Protein AF-0000000070053212 (afdb_homodimer)

Solvent-accessible surface area (backbone atoms only — not comparable to full-atom values): 12933 Å² total; per-residue (Å²): 136,85,78,7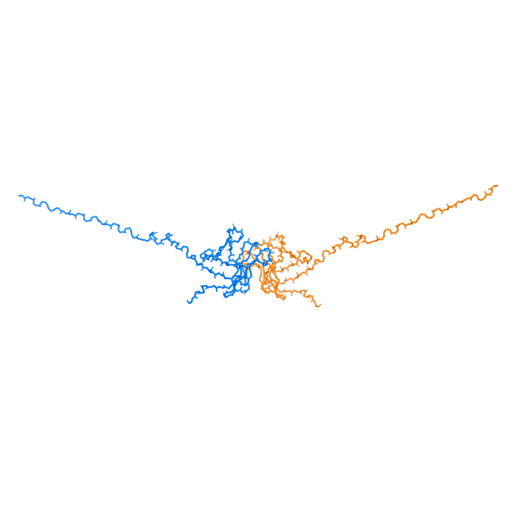7,78,80,79,78,79,80,73,81,75,76,75,77,68,67,62,68,62,59,59,68,58,58,65,73,64,54,49,76,45,43,28,46,28,77,89,51,74,46,59,36,38,30,33,63,94,73,41,30,38,32,37,70,54,96,89,36,82,42,72,20,35,63,46,80,54,94,64,63,48,27,24,33,69,70,46,43,33,45,40,34,49,90,58,34,33,38,31,28,47,77,73,33,82,75,40,47,73,20,35,55,72,66,72,87,126,136,81,87,76,70,87,76,77,78,80,73,79,77,78,74,77,69,66,63,68,62,60,60,69,58,58,66,74,64,55,49,76,45,42,26,45,30,79,87,50,71,47,60,37,37,31,32,64,94,75,41,31,39,32,35,70,55,96,89,36,82,43,72,21,37,63,47,79,54,94,64,61,48,29,23,33,69,71,46,44,34,45,40,34,50,91,60,33,33,37,31,28,48,77,75,36,83,74,41,47,74,20,35,55,71,65,72,87,126

pLDDT: mean 82.78, std 22.34, range [35.31, 98.88]

Foldseek 3Di:
DDPPPPPPPPDPPPCPDCPVVVPPCPVQPWDWWWWDFPPGIWIWTDRPVQQWIWTDDPNDIDIWHWDDDPAATWTHPPAKIWGDHVQFIFIDGNNHTDTHRIGTDDDDD/DDDDDPPPPPPP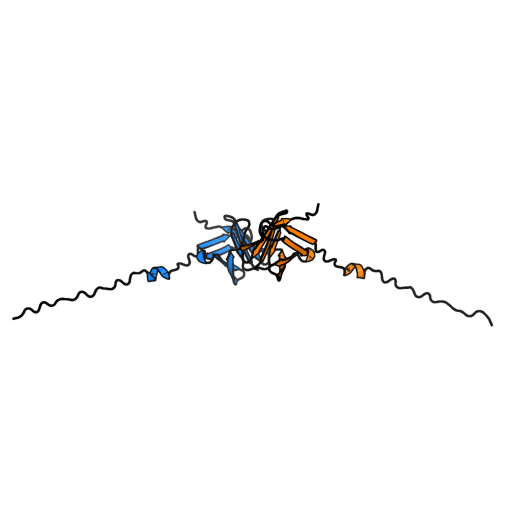PPCPDCPVVVPPCPVQPWDWWWWDFPPGIWIWTDRPVQQWIWTDDPNDIDIWHWDDDPAATWTHPPAKIWGDHVQFIFIDGNNHTDTHRIGTDDDDD

Sequence (218 aa):
MSMKKIVIMCLPALLVGCSVYHQFVERMQTDTLEYQCDEKPLTVNVNNPREEVSFVYDNKLLTLKQGISASGARYTDGIFVFWSQGESATVYKRDRIVLNNCQLQNPKRMSMKKIVIMCLPALLVGCSVYHQFVERMQTDTLEYQCDEKPLTVNVNNPREEVSFVYDNKLLTLKQGISASGARYTDGIFVFWSQGESATVYKRDRIVLNNCQLQNPKR

Radius of gyration: 33.26 Å; Cα contacts (8 Å, |Δi|>4): 387; chains: 2; bounding box: 118×88×94 Å

Secondary structure (DSSP, 8-state):
-----------------THHHHHH-----EEEEEEE-SSSEEEEEEETTTTEEEEEETTEEEEEEEE--SSSEEEESSSEEEEEETTEEEEEETTEEEEEEEEESS---/-----------------THHHHHH-----EEEEEEE-SSSEEEEEEETTTTEEEEEETTEEEEEEEE--SSSEEEESSSEEEEEETTEEEEEETTEEEEEEEEESS---

Organism: Salmonella arizonae (strain ATCC BAA-731 / CDC346-86 / RSK2980) (NCBI:txid41514)

Structure (mmCIF, N/CA/C/O backbone):
data_AF-0000000070053212-model_v1
#
loop_
_entity.id
_entity.type
_entity.pdbx_description
1 polymer 'C-type lysozyme inhibitor domain-containing protein'
#
loop_
_atom_site.group_PDB
_atom_site.id
_atom_site.type_symbol
_atom_site.label_atom_id
_atom_site.label_alt_id
_atom_site.label_comp_id
_atom_site.label_asym_id
_atom_site.label_entity_id
_atom_site.label_seq_id
_atom_site.pdbx_PDB_ins_code
_atom_site.Cartn_x
_atom_site.Cartn_y
_atom_site.Cartn_z
_atom_site.occupancy
_atom_site.B_iso_or_equiv
_atom_site.auth_seq_id
_atom_site.auth_comp_id
_atom_site.auth_asym_id
_atom_site.auth_atom_id
_atom_site.pdbx_PDB_model_num
ATOM 1 N N . MET A 1 1 ? -71.562 52.656 23.891 1 38.28 1 MET A N 1
ATOM 2 C CA . MET A 1 1 ? -70.25 52.75 23.266 1 38.28 1 MET A CA 1
ATOM 3 C C . MET A 1 1 ? -69.5 51.438 23.453 1 38.28 1 MET A C 1
ATOM 5 O O . MET A 1 1 ? -69.25 51.031 24.578 1 38.28 1 MET A O 1
ATOM 9 N N . SER A 1 2 ? -69.75 50.312 22.516 1 44.41 2 SER A N 1
ATOM 10 C CA . SER A 1 2 ? -69.375 48.906 22.422 1 44.41 2 SER A CA 1
ATOM 11 C C . SER A 1 2 ? -67.875 48.688 22.359 1 44.41 2 SER A C 1
ATOM 13 O O . SER A 1 2 ? -67.188 49.312 21.531 1 44.41 2 SER A O 1
ATOM 15 N N . MET A 1 3 ? -67.188 48.562 23.469 1 38.44 3 MET A N 1
ATOM 16 C CA . MET A 1 3 ? -65.812 48.25 23.688 1 38.44 3 MET A CA 1
ATOM 17 C C . MET A 1 3 ? -65.375 47 22.906 1 38.44 3 MET A C 1
ATOM 19 O O . MET A 1 3 ? -65.875 45.938 23.156 1 38.44 3 MET A O 1
ATOM 23 N N . LYS A 1 4 ? -65.375 47.125 21.516 1 51.16 4 LYS A N 1
ATOM 24 C CA . LYS A 1 4 ? -64.875 46.031 20.703 1 51.16 4 LYS A CA 1
ATOM 25 C C . LYS A 1 4 ? -63.531 45.531 21.203 1 51.16 4 LYS A C 1
ATOM 27 O O . LYS A 1 4 ? -62.594 46.344 21.312 1 51.16 4 LYS A O 1
ATOM 32 N N . LYS A 1 5 ? -63.469 44.375 22.031 1 50.34 5 LYS A N 1
ATOM 33 C CA . LYS A 1 5 ? -62.312 43.594 22.484 1 50.34 5 LYS A CA 1
ATOM 34 C C . LYS A 1 5 ? -61.406 43.25 21.297 1 50.34 5 LYS A C 1
ATOM 36 O O . LYS A 1 5 ? -61.875 42.656 20.328 1 50.34 5 LYS A O 1
ATOM 41 N N . ILE A 1 6 ? -60.406 44.031 21.078 1 51.72 6 ILE A N 1
ATOM 42 C CA . ILE A 1 6 ? -59.375 43.781 20.062 1 51.72 6 ILE A CA 1
ATOM 43 C C . ILE A 1 6 ? -58.594 42.531 20.438 1 51.72 6 ILE A C 1
ATOM 45 O O . ILE A 1 6 ? -57.938 42.469 21.5 1 51.72 6 ILE A O 1
ATOM 49 N N . VAL A 1 7 ? -59.094 41.25 20.125 1 49.59 7 VAL A N 1
ATOM 50 C CA . VAL A 1 7 ? -58.406 39.969 20.281 1 49.59 7 VAL A CA 1
ATOM 51 C C . VAL A 1 7 ? -57.125 39.969 19.438 1 49.59 7 VAL A C 1
ATOM 53 O O . VAL A 1 7 ? -57.188 40.094 18.219 1 49.59 7 VAL A O 1
ATOM 56 N N . ILE A 1 8 ? -56.031 40.5 19.906 1 51.28 8 ILE A N 1
ATOM 57 C CA . ILE A 1 8 ? -54.719 40.469 19.281 1 51.28 8 ILE A CA 1
ATOM 58 C C . ILE A 1 8 ? -54.312 39 19.062 1 51.28 8 ILE A C 1
ATOM 60 O O . ILE A 1 8 ? -54.25 38.219 20.016 1 51.28 8 ILE A O 1
ATOM 64 N N . MET A 1 9 ? -54.625 38.375 17.891 1 46.03 9 MET A N 1
ATOM 65 C CA . MET A 1 9 ? -54.156 37.062 17.469 1 46.03 9 MET A CA 1
ATOM 66 C C . MET A 1 9 ? -52.625 37 17.484 1 46.03 9 MET A C 1
ATOM 68 O O . MET A 1 9 ? -51.969 37.781 16.812 1 46.03 9 MET A O 1
ATOM 72 N N . CYS A 1 10 ? -52.031 36.531 18.609 1 48.56 10 CYS A N 1
ATOM 73 C CA . CYS A 1 10 ? -50.594 36.25 18.719 1 48.56 10 CYS A CA 1
ATOM 74 C C . CYS A 1 10 ? -50.156 35.25 17.625 1 48.56 10 CYS A C 1
ATOM 76 O O . CYS A 1 10 ? -50.688 34.156 17.531 1 48.56 10 CYS A O 1
ATOM 78 N N . LEU A 1 11 ? -49.75 35.688 16.422 1 50.41 11 LEU A N 1
ATOM 79 C CA . LEU A 1 11 ? -49.125 34.875 15.391 1 50.41 11 LEU A CA 1
ATOM 80 C C . LEU A 1 11 ? -47.938 34.094 15.961 1 50.41 11 LEU A C 1
ATOM 82 O O . LEU A 1 11 ? -47.062 34.656 16.609 1 50.41 11 LEU A O 1
ATOM 86 N N . PRO A 1 12 ? -48.094 32.719 16.109 1 52.09 12 PRO A N 1
ATOM 87 C CA . PRO A 1 12 ? -46.969 31.906 16.562 1 52.09 12 PRO A CA 1
ATOM 88 C C . PRO A 1 12 ? -45.719 32.125 15.719 1 52.09 12 PRO A C 1
ATOM 90 O O . PRO A 1 12 ? -45.781 32.062 14.484 1 52.09 12 PRO A O 1
ATOM 93 N N . ALA A 1 13 ? -44.719 32.969 16.219 1 50.91 13 ALA A N 1
ATOM 94 C CA . ALA A 1 13 ? -43.406 33.031 15.633 1 50.91 13 ALA A CA 1
ATOM 95 C C . ALA A 1 13 ? -42.812 31.641 15.414 1 50.91 13 ALA A C 1
ATOM 97 O O . ALA A 1 13 ? -42.719 30.844 16.359 1 50.91 13 ALA A O 1
ATOM 98 N N . LEU A 1 14 ? -43.031 31.062 14.195 1 44.41 14 LEU A N 1
ATOM 99 C CA . LEU A 1 14 ? -42.344 29.844 13.797 1 44.41 14 LEU A CA 1
ATOM 100 C C . LEU A 1 14 ? -40.844 29.953 14.094 1 44.41 14 LEU A C 1
ATOM 102 O O . LEU A 1 14 ? -40.156 30.812 13.547 1 44.41 14 LEU A O 1
ATOM 106 N N . LEU A 1 15 ? -40.469 29.656 15.344 1 44.84 15 LEU A N 1
ATOM 107 C CA . LEU A 1 15 ? -39.062 29.422 15.68 1 44.84 15 LEU A CA 1
ATOM 108 C C . LEU A 1 15 ? -38.438 28.422 14.711 1 44.84 15 LEU A C 1
ATOM 110 O O . LEU A 1 15 ? -38.75 27.234 14.742 1 44.84 15 LEU A O 1
ATOM 114 N N . VAL A 1 16 ? -38.312 28.812 13.391 1 46.91 16 VAL A N 1
ATOM 115 C CA . VAL A 1 16 ? -37.438 28.031 12.523 1 46.91 16 VAL A CA 1
ATOM 116 C C . VAL A 1 16 ? -36.125 27.719 13.242 1 46.91 16 VAL A C 1
ATOM 118 O O . VAL A 1 16 ? -35.344 28.641 13.555 1 46.91 16 VAL A O 1
ATOM 121 N N . GLY A 1 17 ? -36.062 26.75 14.211 1 43.34 17 GLY A N 1
ATOM 122 C CA . GLY A 1 17 ? -34.906 26.172 14.867 1 43.34 17 GLY A CA 1
ATOM 123 C C . GLY A 1 17 ? -33.719 26.047 13.953 1 43.34 17 GLY A C 1
ATOM 124 O O . GLY A 1 17 ? -33.844 26.016 12.727 1 43.34 17 GLY A O 1
ATOM 125 N N . CYS A 1 18 ? -32.531 26.578 14.367 1 46.03 18 CYS A N 1
ATOM 126 C CA . CYS A 1 18 ? -31.125 26.516 14.039 1 46.03 18 CYS A CA 1
ATOM 127 C C . CYS A 1 18 ? -30.703 25.109 13.617 1 46.03 18 CYS A C 1
ATOM 129 O O . CYS A 1 18 ? -29.516 24.812 13.508 1 46.03 18 CYS A O 1
ATOM 131 N N . SER A 1 19 ? -31.688 24.188 13.43 1 47.44 19 SER A N 1
ATOM 132 C CA . SER A 1 19 ? -31.109 22.875 13.125 1 47.44 19 SER A CA 1
ATOM 133 C C . SER A 1 19 ? -30.391 22.906 11.773 1 47.44 19 SER A C 1
ATOM 135 O O . SER A 1 19 ? -29.484 22.109 11.539 1 47.44 19 SER A O 1
ATOM 137 N N . VAL A 1 20 ? -30.969 23.75 10.781 1 46.44 20 VAL A N 1
ATOM 138 C CA . VAL A 1 20 ? -30.328 23.641 9.477 1 46.44 20 VAL A CA 1
ATOM 139 C C . VAL A 1 20 ? -28.891 24.156 9.555 1 46.44 20 VAL A C 1
ATOM 141 O O . VAL A 1 20 ? -28.078 23.875 8.672 1 46.44 20 VAL A O 1
ATOM 144 N N . TYR A 1 21 ? -28.688 25.172 10.469 1 46.41 21 TYR A N 1
ATOM 145 C CA . TYR A 1 21 ? -27.328 25.688 10.547 1 46.41 21 TYR A CA 1
ATOM 146 C C . TYR A 1 21 ? -26.359 24.578 10.953 1 46.41 21 TYR A C 1
ATOM 148 O O . TYR A 1 21 ? -25.156 24.656 10.648 1 46.41 21 TYR A O 1
ATOM 156 N N . HIS A 1 22 ? -26.812 23.766 11.859 1 48.34 22 HIS A N 1
ATOM 157 C CA . HIS A 1 22 ? -25.906 22.719 12.305 1 48.34 22 HIS A CA 1
ATOM 158 C C . HIS A 1 22 ? -25.469 21.844 11.133 1 48.34 22 HIS A C 1
ATOM 160 O O . HIS A 1 22 ? -24.328 21.359 11.109 1 48.34 22 HIS A O 1
ATOM 166 N N . GLN A 1 23 ? -26.375 21.641 10.242 1 41.88 23 GLN A N 1
ATOM 167 C CA . GLN A 1 23 ? -26.016 20.672 9.219 1 41.88 23 GLN A CA 1
ATOM 168 C C . GLN A 1 23 ? -24.766 21.109 8.461 1 41.88 23 GLN A C 1
ATOM 170 O O . GLN A 1 23 ? -23.891 20.297 8.156 1 41.88 23 GLN A O 1
ATOM 175 N N . PHE A 1 24 ? -24.906 22.359 7.824 1 43.97 24 PHE A N 1
ATOM 176 C CA . PHE A 1 24 ? -23.922 22.531 6.762 1 43.97 24 PHE A CA 1
ATOM 177 C C . PHE A 1 24 ? -22.531 22.766 7.344 1 43.97 24 PHE A C 1
ATOM 179 O O . PHE A 1 24 ? -21.531 22.781 6.609 1 43.97 24 PHE A O 1
ATOM 186 N N . VAL A 1 25 ? -22.438 23.391 8.469 1 42.66 25 VAL A N 1
ATOM 187 C CA . VAL A 1 25 ? -21.047 23.5 8.906 1 42.66 25 VAL A CA 1
ATOM 188 C C . VAL A 1 25 ? -20.438 22.109 9.039 1 42.66 25 VAL A C 1
ATOM 190 O O . VAL A 1 25 ? -20.625 21.438 10.055 1 42.66 25 VAL A O 1
ATOM 193 N N . GLU A 1 26 ? -20.75 21.219 8.281 1 43.97 26 GLU A N 1
ATOM 194 C CA . GLU A 1 26 ? -19.719 20.188 8.266 1 43.97 26 GLU A CA 1
ATOM 195 C C . GLU A 1 26 ? -18.344 20.781 8.562 1 43.97 26 GLU A C 1
ATOM 197 O O . GLU A 1 26 ? -17.766 21.469 7.727 1 43.97 26 GLU A O 1
ATOM 202 N N . ARG A 1 27 ? -18.219 21.547 9.625 1 47.12 27 ARG A N 1
ATOM 203 C CA . ARG A 1 27 ? -16.844 21.766 10.047 1 47.12 27 ARG A CA 1
ATOM 204 C C . ARG A 1 27 ? -15.914 20.688 9.484 1 47.12 27 ARG A C 1
ATOM 206 O O . ARG A 1 27 ? -16.078 19.5 9.789 1 47.12 27 ARG A O 1
ATOM 213 N N . MET A 1 28 ? -15.594 20.734 8.203 1 52.28 28 MET A N 1
ATOM 214 C CA . MET A 1 28 ? -14.5 19.922 7.672 1 52.28 28 MET A CA 1
ATOM 215 C C . MET A 1 28 ? -13.484 19.594 8.758 1 52.28 28 MET A C 1
ATOM 217 O O . MET A 1 28 ? -12.766 20.484 9.227 1 52.28 28 MET A O 1
ATOM 221 N N . GLN A 1 29 ? -13.898 19.047 9.867 1 61.62 29 GLN A N 1
ATOM 222 C CA . GLN A 1 29 ? -12.953 18.562 10.867 1 61.62 29 GLN A CA 1
ATOM 223 C C . GLN A 1 29 ? -11.617 18.188 10.227 1 61.62 29 GLN A C 1
ATOM 225 O O . GLN A 1 29 ? -11.375 17.016 9.914 1 61.62 29 GLN A O 1
ATOM 230 N N . THR A 1 30 ? -11.094 19.062 9.445 1 77 30 THR A N 1
ATOM 231 C CA . THR A 1 30 ? -9.727 18.891 8.969 1 77 30 THR A CA 1
ATOM 232 C C . THR A 1 30 ? -8.727 19.25 10.062 1 77 30 THR A C 1
ATOM 234 O O . THR A 1 30 ? -8.812 20.312 10.672 1 77 30 THR A O 1
ATOM 237 N N . ASP A 1 31 ? -8.062 18.219 10.617 1 91.88 31 ASP A N 1
ATOM 238 C CA . ASP A 1 31 ? -6.902 18.438 11.484 1 91.88 31 ASP A CA 1
ATOM 239 C C . ASP A 1 31 ? -5.641 18.688 10.656 1 91.88 31 ASP A C 1
ATOM 241 O O . ASP A 1 31 ? -5.5 18.141 9.562 1 91.88 31 ASP A O 1
ATOM 245 N N . THR A 1 32 ? -4.883 19.641 11.102 1 96.88 32 THR A N 1
ATOM 246 C CA . THR A 1 32 ? -3.611 19.922 10.438 1 96.88 32 THR A CA 1
ATOM 247 C C . THR A 1 32 ? -2.449 19.344 11.242 1 96.88 32 THR A C 1
ATOM 249 O O . THR A 1 32 ? -2.348 19.578 12.453 1 96.88 32 THR A O 1
ATOM 252 N N . LEU A 1 33 ? -1.626 18.609 10.586 1 98.12 33 LEU A N 1
ATOM 253 C CA . LEU A 1 33 ? -0.403 18.062 11.156 1 98.12 33 LEU A CA 1
ATOM 254 C C . LEU A 1 33 ? 0.829 18.719 10.555 1 98.12 33 LEU A C 1
ATOM 256 O O . LEU A 1 33 ? 0.935 18.859 9.336 1 98.12 33 LEU A O 1
ATOM 260 N N . GLU A 1 34 ? 1.683 19.141 11.43 1 98.62 34 GLU A N 1
ATOM 261 C CA . GLU A 1 34 ? 2.938 19.75 11 1 98.62 34 GLU A CA 1
ATOM 262 C C . GLU A 1 34 ? 4.121 18.828 11.281 1 98.62 34 GLU A C 1
ATOM 264 O O . GLU A 1 34 ? 4.316 18.391 12.414 1 98.62 34 GLU A O 1
ATOM 269 N N . TYR A 1 35 ? 4.852 18.641 10.188 1 98.81 35 TYR A N 1
ATOM 270 C CA . TYR A 1 35 ? 6.051 17.828 10.32 1 98.81 35 TYR A CA 1
ATOM 271 C C . TYR A 1 35 ? 7.297 18.625 9.961 1 98.81 35 TYR A C 1
ATOM 273 O O . TYR A 1 35 ? 7.238 19.547 9.141 1 98.81 35 TYR A O 1
ATOM 281 N N . GLN A 1 36 ? 8.445 18.234 10.688 1 98.88 36 GLN A N 1
ATOM 282 C CA . GLN A 1 36 ? 9.781 18.578 10.195 1 98.88 36 GLN A CA 1
ATOM 283 C C . GLN A 1 36 ? 10.477 17.359 9.617 1 98.88 36 GLN A C 1
ATOM 285 O O . GLN A 1 36 ? 10.633 16.344 10.297 1 98.88 36 GLN A O 1
ATOM 290 N N . CYS A 1 37 ? 10.852 17.531 8.273 1 98.81 37 CYS A N 1
ATOM 291 C CA . CYS A 1 37 ? 11.555 16.453 7.59 1 98.81 37 CYS A CA 1
ATOM 292 C C . CYS A 1 37 ? 13.023 16.812 7.375 1 98.81 37 CYS A C 1
ATOM 294 O O . CYS A 1 37 ? 13.453 17.922 7.715 1 98.81 37 CYS A O 1
ATOM 296 N N . ASP A 1 38 ? 13.773 15.875 6.879 1 98.62 38 ASP A N 1
ATOM 297 C CA . ASP A 1 38 ? 15.203 16.094 6.664 1 98.62 38 ASP A CA 1
ATOM 298 C C . ASP A 1 38 ? 15.438 17.344 5.809 1 98.62 38 ASP A C 1
ATOM 300 O O . ASP A 1 38 ? 16.281 18.172 6.137 1 98.62 38 ASP A O 1
ATOM 304 N N . GLU A 1 39 ? 14.664 17.406 4.719 1 95.5 39 GLU A N 1
ATOM 305 C CA . GLU A 1 39 ? 14.969 18.422 3.717 1 95.5 39 GLU A CA 1
ATOM 306 C C . GLU A 1 39 ? 14.109 19.656 3.914 1 95.5 39 GLU A C 1
ATOM 308 O O . GLU A 1 39 ? 14.578 20.781 3.725 1 95.5 39 GLU A O 1
ATOM 313 N N . LYS A 1 40 ? 12.891 19.531 4.246 1 98.06 40 LYS A N 1
ATOM 314 C CA . LYS A 1 40 ? 11.93 20.625 4.32 1 98.06 40 LYS A CA 1
ATOM 315 C C . LYS A 1 40 ? 10.758 20.266 5.23 1 98.06 40 LYS A C 1
ATOM 317 O O . LYS A 1 40 ? 10.539 19.094 5.543 1 98.06 40 LYS A O 1
ATOM 322 N N . PRO A 1 41 ? 10 21.219 5.727 1 98.56 41 PRO A N 1
ATOM 323 C CA . PRO A 1 41 ? 8.773 20.938 6.477 1 98.56 41 PRO A CA 1
ATOM 324 C C . PRO A 1 41 ? 7.672 20.344 5.602 1 98.56 41 PRO A C 1
ATOM 326 O O . PRO A 1 41 ? 7.73 20.453 4.375 1 98.56 41 PRO A O 1
ATOM 329 N N . LEU A 1 42 ? 6.711 19.625 6.234 1 98.81 42 LEU A N 1
ATOM 330 C CA . LEU A 1 42 ? 5.527 19.062 5.594 1 98.81 42 LEU A CA 1
ATOM 331 C C . LEU A 1 42 ? 4.273 19.359 6.418 1 98.81 42 LEU A C 1
ATOM 333 O O . LEU A 1 42 ? 4.223 19.031 7.609 1 98.81 42 LEU A O 1
ATOM 337 N N . THR A 1 43 ? 3.301 20.016 5.773 1 98.69 43 THR A N 1
ATOM 338 C CA . THR A 1 43 ? 1.993 20.234 6.375 1 98.69 43 THR A CA 1
ATOM 339 C C . THR A 1 43 ? 0.95 19.297 5.777 1 98.69 43 THR A C 1
ATOM 341 O O . THR A 1 43 ? 0.738 19.297 4.562 1 98.69 43 THR A O 1
ATOM 344 N N . VAL A 1 44 ? 0.34 18.547 6.668 1 98.69 44 VAL A N 1
ATOM 345 C CA . VAL A 1 44 ? -0.648 17.562 6.227 1 98.69 44 VAL A CA 1
ATOM 346 C C . VAL A 1 44 ? -2.018 17.922 6.801 1 98.69 44 VAL A C 1
ATOM 348 O O . VAL A 1 44 ? -2.162 18.094 8.016 1 98.69 44 VAL A O 1
ATOM 351 N N . ASN A 1 45 ? -2.98 18 5.883 1 98.38 45 ASN A N 1
ATOM 352 C CA . ASN A 1 45 ? -4.367 18.188 6.301 1 98.38 45 ASN A CA 1
ATOM 353 C C . ASN A 1 45 ? -5.121 16.859 6.316 1 98.38 45 ASN A C 1
ATOM 355 O O . ASN A 1 45 ? -5.094 16.109 5.336 1 98.38 45 ASN A O 1
ATOM 359 N N . VAL A 1 46 ? -5.754 16.625 7.418 1 97.88 46 VAL A N 1
ATOM 360 C CA . VAL A 1 46 ? -6.48 15.375 7.594 1 97.88 46 VAL A CA 1
ATOM 361 C C . VAL A 1 46 ? -7.98 15.625 7.465 1 97.88 46 VAL A C 1
ATOM 363 O O . VAL A 1 46 ? -8.531 16.5 8.133 1 97.88 46 VAL A O 1
ATOM 366 N N . ASN A 1 47 ? -8.562 14.875 6.531 1 97.12 47 ASN A N 1
ATOM 367 C CA . ASN A 1 47 ? -10.016 14.844 6.387 1 97.12 47 ASN A CA 1
ATOM 368 C C . ASN A 1 47 ? -10.594 13.516 6.875 1 97.12 47 ASN A C 1
ATOM 370 O O . ASN A 1 47 ? -10.742 12.57 6.098 1 97.12 47 ASN A O 1
ATOM 374 N N . ASN A 1 48 ? -10.906 13.469 8.102 1 95.5 48 ASN A N 1
ATOM 375 C CA . ASN A 1 48 ? -11.32 12.227 8.734 1 95.5 48 ASN A CA 1
ATOM 376 C C . ASN A 1 48 ? -12.594 11.672 8.109 1 95.5 48 ASN A C 1
ATOM 378 O O . ASN A 1 48 ? -12.664 10.484 7.777 1 95.5 48 ASN A O 1
ATOM 382 N N . PRO A 1 49 ? -13.586 12.5 7.879 1 94.81 49 PRO A N 1
ATOM 383 C CA . PRO A 1 49 ? -14.812 11.953 7.281 1 94.81 49 PRO A CA 1
ATOM 384 C C . PRO A 1 49 ? -14.57 11.312 5.922 1 94.81 49 PRO A C 1
ATOM 386 O O . PRO A 1 49 ? -15.25 10.344 5.562 1 94.81 49 PRO A O 1
ATOM 389 N N . ARG A 1 50 ? -13.672 11.773 5.207 1 95.94 50 ARG A N 1
ATOM 390 C CA . ARG A 1 50 ? -13.398 11.258 3.869 1 95.94 50 ARG A CA 1
ATOM 391 C C . ARG A 1 50 ? -12.25 10.25 3.891 1 95.94 50 ARG A C 1
ATOM 393 O O . ARG A 1 50 ? -11.898 9.688 2.854 1 95.94 50 ARG A O 1
ATOM 400 N N . GLU A 1 51 ? -11.664 10.039 5.055 1 96 51 GLU A N 1
ATOM 401 C CA . GLU A 1 51 ? -10.516 9.156 5.191 1 96 51 GLU A CA 1
ATOM 402 C C . GLU A 1 51 ? -9.414 9.531 4.203 1 96 51 GLU A C 1
ATOM 404 O O . GLU A 1 51 ? -8.898 8.672 3.484 1 96 51 GLU A O 1
ATOM 409 N N . GLU A 1 52 ? -9.102 10.781 4.215 1 98 52 GLU A N 1
ATOM 410 C CA . GLU A 1 52 ? -8.109 11.336 3.297 1 98 52 GLU A CA 1
ATOM 411 C C . GLU A 1 52 ? -7.109 12.227 4.031 1 98 52 GLU A C 1
ATOM 413 O O . GLU A 1 52 ? -7.418 12.766 5.098 1 98 52 GLU A O 1
ATOM 418 N N . VAL A 1 53 ? -5.93 12.367 3.383 1 98.69 53 VAL A N 1
ATOM 419 C CA . VAL A 1 53 ? -5.016 13.453 3.734 1 98.69 53 VAL A CA 1
ATOM 420 C C . VAL A 1 53 ? -4.648 14.242 2.482 1 98.69 53 VAL A C 1
ATOM 422 O O . VAL A 1 53 ? -4.688 13.711 1.369 1 98.69 53 VAL A O 1
ATOM 425 N N . SER A 1 54 ? -4.312 15.469 2.686 1 98.75 54 SER A N 1
ATOM 426 C CA . SER A 1 54 ? -3.816 16.297 1.593 1 98.75 54 SER A CA 1
ATOM 427 C C . SER A 1 54 ? -2.572 17.078 2.012 1 98.75 54 SER A C 1
ATOM 429 O O . SER A 1 54 ? -2.453 17.484 3.166 1 98.75 54 SER A O 1
ATOM 431 N N . PHE A 1 55 ? -1.704 17.25 1.042 1 98.88 55 PHE A N 1
ATOM 432 C CA . PHE A 1 55 ? -0.512 18.062 1.238 1 98.88 55 PHE A CA 1
ATOM 433 C C . PHE A 1 55 ? 0.082 18.484 -0.1 1 98.88 55 PHE A C 1
ATOM 435 O O . PHE A 1 55 ? -0.26 17.922 -1.143 1 98.88 55 PHE A O 1
ATOM 442 N N . VAL A 1 56 ? 0.87 19.531 -0.064 1 98.44 56 VAL A N 1
ATOM 443 C CA . VAL A 1 56 ? 1.536 20.016 -1.266 1 98.44 56 VAL A CA 1
ATOM 444 C C . VAL A 1 56 ? 2.936 19.422 -1.363 1 98.44 56 VAL A C 1
ATOM 446 O O . VAL A 1 56 ? 3.691 19.422 -0.389 1 98.44 56 VAL A O 1
ATOM 449 N N . TYR A 1 57 ? 3.178 18.859 -2.424 1 98.06 57 TYR A N 1
ATOM 450 C CA . TYR A 1 57 ? 4.52 18.391 -2.777 1 98.06 57 TYR A CA 1
ATOM 451 C C . TYR A 1 57 ? 4.898 18.859 -4.18 1 98.06 57 TYR A C 1
ATOM 453 O O . TYR A 1 57 ? 4.141 18.656 -5.133 1 98.06 57 TYR A O 1
ATOM 461 N N . ASP A 1 58 ? 6.066 19.516 -4.238 1 96.19 58 ASP A N 1
ATOM 462 C CA . ASP A 1 58 ? 6.559 20.031 -5.512 1 96.19 58 ASP A CA 1
ATOM 463 C C . ASP A 1 58 ? 5.492 20.859 -6.219 1 96.19 58 ASP A C 1
ATOM 465 O O . ASP A 1 58 ? 5.188 20.625 -7.391 1 96.19 58 ASP A O 1
ATOM 469 N N . ASN A 1 59 ? 4.844 21.625 -5.441 1 96.56 59 ASN A N 1
ATOM 470 C CA . ASN A 1 59 ? 3.893 22.641 -5.895 1 96.56 59 ASN A CA 1
ATOM 471 C C . ASN A 1 59 ? 2.598 22 -6.395 1 96.56 59 ASN A C 1
ATOM 473 O O . ASN A 1 59 ? 1.826 22.641 -7.113 1 96.56 59 ASN A O 1
ATOM 477 N N . LYS A 1 60 ? 2.402 20.781 -6.133 1 97.69 60 LYS A N 1
ATOM 478 C CA . LYS A 1 60 ? 1.162 20.094 -6.469 1 97.69 60 LYS A CA 1
ATOM 479 C C . LYS A 1 60 ? 0.4 19.688 -5.211 1 97.69 60 LYS A C 1
ATOM 481 O O . LYS A 1 60 ? 0.981 19.109 -4.285 1 97.69 60 LYS A O 1
ATOM 486 N N . LEU A 1 61 ? -0.859 20.047 -5.246 1 98.5 61 LEU A N 1
ATOM 487 C CA . LEU A 1 61 ? -1.712 19.578 -4.16 1 98.5 61 LEU A CA 1
ATOM 488 C C . LEU A 1 61 ? -2.096 18.125 -4.363 1 98.5 61 LEU A C 1
ATOM 490 O O . LEU A 1 61 ? -2.697 17.766 -5.383 1 98.5 61 LEU A O 1
ATOM 494 N N . LEU A 1 62 ? -1.739 17.297 -3.365 1 98.75 62 LEU A N 1
ATOM 495 C CA . LEU A 1 62 ? -2.059 15.867 -3.414 1 98.75 62 LEU A CA 1
ATOM 496 C C . LEU A 1 62 ? -3.164 15.523 -2.422 1 98.75 62 LEU A C 1
ATOM 498 O O . LEU A 1 62 ? -3.189 16.047 -1.307 1 98.75 62 LEU A O 1
ATOM 502 N N . THR A 1 63 ? -4.078 14.719 -2.875 1 98.69 63 THR A N 1
ATOM 503 C CA . THR A 1 63 ? -5.078 14.109 -2.006 1 98.69 63 THR A CA 1
ATOM 504 C C . THR A 1 63 ? -4.984 12.586 -2.059 1 98.69 63 THR A C 1
ATOM 506 O O . THR A 1 63 ? -5.098 11.992 -3.131 1 98.69 63 THR A O 1
ATOM 509 N N . LEU A 1 64 ? -4.711 12.039 -0.93 1 98.19 64 LEU A N 1
ATOM 510 C CA . LEU A 1 64 ? -4.5 10.602 -0.82 1 98.19 64 LEU A CA 1
ATOM 511 C C . LEU A 1 64 ? -5.574 9.961 0.051 1 98.19 64 LEU A C 1
ATOM 513 O O . LEU A 1 64 ? -5.977 10.531 1.066 1 98.19 64 LEU A O 1
ATOM 517 N N . LYS A 1 65 ? -5.957 8.773 -0.341 1 97.12 65 LYS A N 1
ATOM 518 C CA . LYS A 1 65 ? -6.98 8.039 0.395 1 97.12 65 LYS A CA 1
ATOM 519 C C . LYS A 1 65 ? -6.352 7 1.319 1 97.12 65 LYS A C 1
ATOM 521 O O . LYS A 1 65 ? -5.316 6.418 0.994 1 97.12 65 LYS A O 1
ATOM 526 N N . GLN A 1 66 ? -7.066 6.797 2.422 1 96.44 66 GLN A N 1
ATOM 527 C CA . GLN A 1 66 ? -6.578 5.789 3.359 1 96.44 66 GLN A CA 1
ATOM 528 C C . GLN A 1 66 ? -6.586 4.398 2.732 1 96.44 66 GLN A C 1
ATOM 530 O O . GLN A 1 66 ? -7.574 3.998 2.115 1 96.44 66 GLN A O 1
ATOM 535 N N . GLY A 1 67 ? -5.402 3.754 2.799 1 93.19 67 GLY A N 1
ATOM 536 C CA . GLY A 1 67 ? -5.273 2.387 2.324 1 93.19 67 GLY A CA 1
ATOM 537 C C . GLY A 1 67 ? -4.848 1.416 3.412 1 93.19 67 GLY A C 1
ATOM 538 O O . GLY A 1 67 ? -4.609 1.819 4.551 1 93.19 67 GLY A O 1
ATOM 539 N N . ILE A 1 68 ? -4.785 0.11 3.039 1 90.94 68 ILE A N 1
ATOM 540 C CA . ILE A 1 68 ? -4.414 -0.954 3.965 1 90.94 68 ILE A CA 1
ATOM 541 C C . ILE A 1 68 ? -2.959 -0.775 4.398 1 90.94 68 ILE A C 1
ATOM 543 O O . ILE A 1 68 ? -2.102 -0.422 3.584 1 90.94 68 ILE A O 1
ATOM 547 N N . SER A 1 69 ? -2.795 -0.982 5.711 1 92.25 69 SER A N 1
ATOM 548 C CA . SER A 1 69 ? -1.441 -0.9 6.25 1 92.25 69 SER A CA 1
ATOM 549 C C . SER A 1 69 ? -1.21 -1.955 7.328 1 92.25 69 SER A C 1
ATOM 551 O O . SER A 1 69 ? -2.125 -2.295 8.078 1 92.25 69 SER A O 1
ATOM 553 N N . ALA A 1 70 ? 0.09 -2.48 7.277 1 87.44 70 ALA A N 1
ATOM 554 C CA . ALA A 1 70 ? 0.43 -3.424 8.336 1 87.44 70 ALA A CA 1
ATOM 555 C C . ALA A 1 70 ? 0.452 -2.732 9.703 1 87.44 70 ALA A C 1
ATOM 557 O O . ALA A 1 70 ? 0.038 -3.314 10.703 1 87.44 70 ALA A O 1
ATOM 558 N N . SER A 1 71 ? 0.979 -1.552 9.734 1 93.56 71 SER A N 1
ATOM 559 C CA . SER A 1 71 ? 1.082 -0.714 10.922 1 93.56 71 SER A CA 1
ATOM 560 C C . SER A 1 71 ? 0.953 0.765 10.57 1 93.56 71 SER A C 1
ATOM 562 O O . SER A 1 71 ? 1.136 1.151 9.414 1 93.56 71 SER A O 1
ATOM 564 N N . GLY A 1 72 ? 0.508 1.494 11.578 1 95.75 72 GLY A N 1
ATOM 565 C CA . GLY A 1 72 ? 0.397 2.92 11.32 1 95.75 72 GLY A CA 1
ATOM 566 C C . GLY A 1 72 ? -0.758 3.271 10.398 1 95.75 72 GLY A C 1
ATOM 567 O O . GLY A 1 72 ? -1.726 2.516 10.297 1 95.75 72 GLY A O 1
ATOM 568 N N . ALA A 1 73 ? -0.689 4.453 9.828 1 97.38 73 ALA A N 1
ATOM 569 C CA . ALA A 1 73 ? -1.676 4.949 8.875 1 97.38 73 ALA A CA 1
ATOM 570 C C . ALA A 1 73 ? -1.034 5.23 7.52 1 97.38 73 ALA A C 1
ATOM 572 O O . ALA A 1 73 ? 0.013 5.875 7.441 1 97.38 73 ALA A O 1
ATOM 573 N N . ARG A 1 74 ? -1.682 4.598 6.516 1 96.94 74 ARG A N 1
ATOM 574 C CA . ARG A 1 74 ? -1.177 4.727 5.152 1 96.94 74 ARG A CA 1
ATOM 575 C C . ARG A 1 74 ? -2.219 5.367 4.238 1 96.94 74 ARG A C 1
ATOM 577 O O . ARG A 1 74 ? -3.393 4.996 4.273 1 96.94 74 ARG A O 1
ATOM 584 N N . TYR A 1 75 ? -1.773 6.375 3.477 1 97.62 75 TYR A N 1
ATOM 585 C CA . TYR A 1 75 ? -2.609 7.035 2.48 1 97.62 75 TYR A CA 1
ATOM 586 C C . TYR A 1 75 ? -1.931 7.043 1.117 1 97.62 75 TYR A C 1
ATOM 588 O O . TYR A 1 75 ? -0.72 7.258 1.021 1 97.62 75 TYR A O 1
ATOM 596 N N . THR A 1 76 ? -2.77 6.809 0.086 1 96.31 76 THR A N 1
ATOM 597 C CA . THR A 1 76 ? -2.123 6.691 -1.216 1 96.31 76 THR A CA 1
ATOM 598 C C . THR A 1 76 ? -3.1 7.027 -2.338 1 96.31 76 THR A C 1
ATOM 600 O O . THR A 1 76 ? -4.312 6.879 -2.176 1 96.31 76 THR A O 1
ATOM 603 N N . ASP A 1 77 ? -2.613 7.531 -3.455 1 94 77 ASP A N 1
ATOM 604 C CA . ASP A 1 77 ? -3.371 7.672 -4.695 1 94 77 ASP A CA 1
ATOM 605 C C . ASP A 1 77 ? -2.838 6.734 -5.773 1 94 77 ASP A C 1
ATOM 607 O O . ASP A 1 77 ? -3.158 6.895 -6.953 1 94 77 ASP A O 1
ATOM 611 N N . GLY A 1 78 ? -2.004 5.785 -5.434 1 90.44 78 GLY A N 1
ATOM 612 C CA . GLY A 1 78 ? -1.401 4.875 -6.395 1 90.44 78 GLY A CA 1
ATOM 613 C C . GLY A 1 78 ? -0.004 5.293 -6.816 1 90.44 78 GLY A C 1
ATOM 614 O O . GLY A 1 78 ? 0.783 4.465 -7.281 1 90.44 78 GLY A O 1
ATOM 615 N N . ILE A 1 79 ? 0.341 6.555 -6.645 1 92.94 79 ILE A N 1
ATOM 616 C CA . ILE A 1 79 ? 1.643 7.094 -7.023 1 92.94 79 ILE A CA 1
ATOM 617 C C . ILE A 1 79 ? 2.398 7.543 -5.777 1 92.94 79 ILE A C 1
ATOM 619 O O . ILE A 1 79 ? 3.549 7.156 -5.562 1 92.94 79 ILE A O 1
ATOM 623 N N . PHE A 1 80 ? 1.687 8.273 -4.945 1 97.12 80 PHE A N 1
ATOM 624 C CA . PHE A 1 80 ? 2.266 8.742 -3.691 1 97.12 80 PHE A CA 1
ATOM 625 C C . PHE A 1 80 ? 1.767 7.91 -2.518 1 97.12 80 PHE A C 1
ATOM 627 O O . PHE A 1 80 ? 0.661 7.367 -2.562 1 97.12 80 PHE A O 1
ATOM 634 N N . VAL A 1 81 ? 2.568 7.836 -1.521 1 97.25 81 VAL A N 1
ATOM 635 C CA . VAL A 1 81 ? 2.193 7.258 -0.234 1 97.25 81 VAL A CA 1
ATOM 636 C C . VAL A 1 81 ? 2.613 8.203 0.895 1 97.25 81 VAL A C 1
ATOM 638 O O . VAL A 1 81 ? 3.742 8.695 0.91 1 97.25 81 VAL A O 1
ATOM 641 N N . PHE A 1 82 ? 1.75 8.586 1.686 1 98.62 82 PHE A N 1
ATOM 642 C CA . PHE A 1 82 ? 2.021 9.125 3.012 1 98.62 82 PHE A CA 1
ATOM 643 C C . PHE A 1 82 ? 1.821 8.062 4.082 1 98.62 82 PHE A C 1
ATOM 645 O O . PHE A 1 82 ? 0.72 7.531 4.238 1 98.62 82 PHE A O 1
ATOM 652 N N . TRP A 1 83 ? 2.85 7.695 4.742 1 98.56 83 TRP A N 1
ATOM 653 C CA . TRP A 1 83 ? 2.781 6.645 5.75 1 98.56 83 TRP A CA 1
ATOM 654 C C . TRP A 1 83 ? 3.23 7.168 7.113 1 98.56 83 TRP A C 1
ATOM 656 O O . TRP A 1 83 ? 4.387 7.559 7.281 1 98.56 83 TRP A O 1
ATOM 666 N N . SER A 1 84 ? 2.328 7.16 8.062 1 98.12 84 SER A N 1
ATOM 667 C CA . SER A 1 84 ? 2.643 7.648 9.398 1 98.12 84 SER A CA 1
ATOM 668 C C . SER A 1 84 ? 2.592 6.523 10.422 1 98.12 84 SER A C 1
ATOM 670 O O . SER A 1 84 ? 1.737 5.641 10.344 1 98.12 84 SER A O 1
ATOM 672 N N . GLN A 1 85 ? 3.604 6.539 11.312 1 96.81 85 GLN A N 1
ATOM 673 C CA . GLN A 1 85 ? 3.711 5.637 12.461 1 96.81 85 GLN A CA 1
ATOM 674 C C . GLN A 1 85 ? 4.062 6.402 13.734 1 96.81 85 GLN A C 1
ATOM 676 O O . GLN A 1 85 ? 5.195 6.859 13.898 1 96.81 85 GLN A O 1
ATOM 681 N N . GLY A 1 86 ? 3.086 6.508 14.617 1 96.31 86 GLY A N 1
ATOM 682 C CA . GLY A 1 86 ? 3.297 7.395 15.75 1 96.31 86 GLY A CA 1
ATOM 683 C C . GLY A 1 86 ? 3.504 8.844 15.344 1 96.31 86 GLY A C 1
ATOM 684 O O . GLY A 1 86 ? 2.672 9.422 14.641 1 96.31 86 GLY A O 1
ATOM 685 N N . GLU A 1 87 ? 4.656 9.406 15.805 1 97.94 87 GLU A N 1
ATOM 686 C CA . GLU A 1 87 ? 4.938 10.805 15.508 1 97.94 87 GLU A CA 1
ATOM 687 C C . GLU A 1 87 ? 5.824 10.938 14.273 1 97.94 87 GLU A C 1
ATOM 689 O O . GLU A 1 87 ? 6.188 12.047 13.883 1 97.94 87 GLU A O 1
ATOM 694 N N . SER A 1 88 ? 6.078 9.836 13.633 1 98.38 88 SER A N 1
ATOM 695 C CA . SER A 1 88 ? 6.93 9.859 12.453 1 98.38 88 SER A CA 1
ATOM 696 C C . SER A 1 88 ? 6.121 9.602 11.18 1 98.38 88 SER A C 1
ATOM 698 O O . SER A 1 88 ? 5.062 8.969 11.234 1 98.38 88 SER A O 1
ATOM 700 N N . ALA A 1 89 ? 6.699 10.141 10.047 1 98.75 89 ALA A N 1
ATOM 701 C CA . ALA A 1 89 ? 6.066 9.867 8.758 1 98.75 89 ALA A CA 1
ATOM 702 C C . ALA A 1 89 ? 7.094 9.875 7.633 1 98.75 89 ALA A C 1
ATOM 704 O O . ALA A 1 89 ? 8.195 10.414 7.793 1 98.75 89 ALA A O 1
ATOM 705 N N . THR A 1 90 ? 6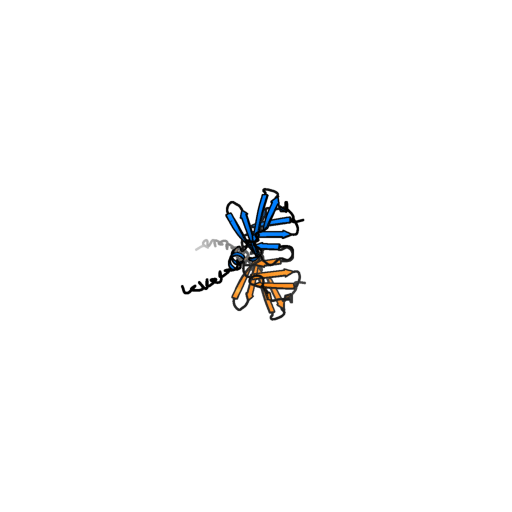.734 9.266 6.609 1 98.56 90 THR A N 1
ATOM 706 C CA . THR A 1 90 ? 7.516 9.219 5.379 1 98.56 90 THR A CA 1
ATOM 707 C C . THR A 1 90 ? 6.613 9.383 4.156 1 98.56 90 THR A C 1
ATOM 709 O O . THR A 1 90 ? 5.496 8.859 4.133 1 98.56 90 THR A O 1
ATOM 712 N N . VAL A 1 91 ? 7.09 10.062 3.145 1 98.75 91 VAL A N 1
ATOM 713 C CA . VAL A 1 91 ? 6.379 10.188 1.878 1 98.75 91 VAL A CA 1
ATOM 714 C C . VAL A 1 91 ? 7.156 9.477 0.774 1 98.75 91 VAL A C 1
ATOM 716 O O . VAL A 1 91 ? 8.375 9.641 0.658 1 98.75 91 VAL A O 1
ATOM 719 N N . TYR A 1 92 ? 6.441 8.695 0.085 1 97.88 92 TYR A N 1
ATOM 720 C CA . TYR A 1 92 ? 6.988 7.988 -1.068 1 97.88 92 TYR A CA 1
ATOM 721 C C . TYR A 1 92 ? 6.34 8.469 -2.361 1 97.88 92 TYR A C 1
ATOM 723 O O . TYR A 1 92 ? 5.164 8.836 -2.375 1 97.88 92 TYR A O 1
ATOM 731 N N . LYS A 1 93 ? 7.129 8.43 -3.434 1 97 93 LYS A N 1
ATOM 732 C CA . LYS A 1 93 ? 6.656 8.562 -4.809 1 97 93 LYS A CA 1
ATOM 733 C C . LYS A 1 93 ? 7.121 7.391 -5.664 1 97 93 LYS A C 1
ATOM 735 O O . LYS A 1 93 ? 8.328 7.164 -5.82 1 97 93 LYS A O 1
ATOM 740 N N . ARG A 1 94 ? 6.148 6.672 -6.234 1 91.94 94 ARG A N 1
ATOM 741 C CA . ARG A 1 94 ? 6.473 5.488 -7.023 1 91.94 94 ARG A CA 1
ATOM 742 C C . ARG A 1 94 ? 7.496 4.613 -6.309 1 91.94 94 ARG A C 1
ATOM 744 O O . ARG A 1 94 ? 8.508 4.23 -6.895 1 91.94 94 ARG A O 1
ATOM 751 N N . ASP A 1 95 ? 7.266 4.465 -4.906 1 91.44 95 ASP A N 1
ATOM 752 C CA . ASP A 1 95 ? 7.973 3.533 -4.035 1 91.44 95 ASP A CA 1
ATOM 753 C C . ASP A 1 95 ? 9.383 4.039 -3.719 1 91.44 95 ASP A C 1
ATOM 755 O O . ASP A 1 95 ? 10.234 3.27 -3.27 1 91.44 95 ASP A O 1
ATOM 759 N N . ARG A 1 96 ? 9.594 5.293 -4.078 1 95.31 96 ARG A N 1
ATOM 760 C CA . ARG A 1 96 ? 10.836 5.945 -3.668 1 95.31 96 ARG A CA 1
ATOM 761 C C . ARG A 1 96 ? 10.57 6.984 -2.582 1 95.31 96 ARG A C 1
ATOM 763 O O . ARG A 1 96 ? 9.602 7.734 -2.656 1 95.31 96 ARG A O 1
ATOM 770 N N . ILE A 1 97 ? 11.484 7.023 -1.664 1 97.62 97 ILE A N 1
ATOM 771 C CA . ILE A 1 97 ? 11.328 7.992 -0.584 1 97.62 97 ILE A CA 1
ATOM 772 C C . ILE A 1 97 ? 11.602 9.398 -1.11 1 97.62 97 ILE A C 1
ATOM 774 O O . ILE A 1 97 ? 12.656 9.656 -1.691 1 97.62 97 ILE A O 1
ATOM 778 N N . VAL A 1 98 ? 10.594 10.312 -0.824 1 98.5 98 VAL A N 1
ATOM 779 C CA . VAL A 1 98 ? 10.812 11.672 -1.293 1 98.5 98 VAL A CA 1
ATOM 780 C C . VAL A 1 98 ? 10.82 12.633 -0.105 1 98.5 98 VAL A C 1
ATOM 782 O O . VAL A 1 98 ? 11.375 13.734 -0.191 1 98.5 98 VAL A O 1
ATOM 785 N N . LEU A 1 99 ? 10.188 12.344 1.008 1 98.69 99 LEU A N 1
ATOM 786 C CA . LEU A 1 99 ? 10.344 13 2.303 1 98.69 99 LEU A CA 1
ATOM 787 C C . LEU A 1 99 ? 10.57 11.969 3.406 1 98.69 99 LEU A C 1
ATOM 789 O O . LEU A 1 99 ? 9.758 11.062 3.598 1 98.69 99 LEU A O 1
ATOM 793 N N . ASN A 1 100 ? 11.68 12.18 4.012 1 98.56 100 ASN A N 1
ATOM 794 C CA . ASN A 1 100 ? 12.078 11.195 5.004 1 98.56 100 ASN A CA 1
ATOM 795 C C . ASN A 1 100 ? 12.227 11.812 6.391 1 98.56 100 ASN A C 1
ATOM 797 O O . ASN A 1 100 ? 12.367 13.031 6.516 1 98.56 100 ASN A O 1
ATOM 801 N N . ASN A 1 101 ? 12.148 10.953 7.441 1 98.69 101 ASN A N 1
ATOM 802 C CA . ASN A 1 101 ? 12.344 11.352 8.828 1 98.69 101 ASN A CA 1
ATOM 803 C C . ASN A 1 101 ? 11.484 12.562 9.195 1 98.69 101 ASN A C 1
ATOM 805 O O . ASN A 1 101 ? 11.984 13.531 9.773 1 98.69 101 ASN A O 1
ATOM 809 N N . CYS A 1 102 ? 10.242 12.438 8.742 1 98.88 102 CYS A N 1
ATOM 810 C CA . CYS A 1 102 ? 9.312 13.492 9.117 1 98.88 102 CYS A CA 1
ATOM 811 C C . CYS A 1 102 ? 8.82 13.297 10.547 1 98.88 102 CYS A C 1
ATOM 813 O O . CYS A 1 102 ? 8.18 12.289 10.852 1 98.88 102 CYS A O 1
ATOM 815 N N . GLN A 1 103 ? 9.148 14.289 11.406 1 98.88 103 GLN A N 1
ATOM 816 C CA . GLN A 1 103 ? 8.773 14.203 12.812 1 98.88 103 GLN A CA 1
ATOM 817 C C . GLN A 1 103 ? 7.672 15.203 13.156 1 98.88 103 GLN A C 1
ATOM 819 O O . GLN A 1 103 ? 7.781 16.391 12.836 1 98.88 103 GLN A O 1
ATOM 824 N N . LEU A 1 104 ? 6.633 14.75 13.758 1 98.62 104 LEU A N 1
ATOM 825 C CA . LEU A 1 104 ? 5.496 15.586 14.133 1 98.62 104 LEU A CA 1
ATOM 826 C C . LEU A 1 104 ? 5.926 16.672 15.109 1 98.62 104 LEU A C 1
ATOM 828 O O . LEU A 1 104 ? 6.641 16.406 16.078 1 98.62 104 LEU A O 1
ATOM 832 N N . GLN A 1 105 ? 5.5 17.891 14.836 1 98.25 105 GLN A N 1
ATOM 833 C CA . GLN A 1 105 ? 5.918 19.047 15.633 1 98.25 105 GLN A CA 1
ATOM 834 C C . GLN A 1 105 ? 4.797 19.516 16.547 1 98.25 105 GLN A C 1
ATOM 836 O O . GLN A 1 105 ? 5.039 20.25 17.516 1 98.25 105 GLN A O 1
ATOM 841 N N . ASN A 1 106 ? 3.539 19.156 16.25 1 95.19 106 ASN A N 1
ATOM 842 C CA . ASN A 1 106 ? 2.385 19.609 17.016 1 95.19 106 ASN A CA 1
ATOM 843 C C . ASN A 1 106 ? 1.535 18.422 17.484 1 95.19 106 ASN A C 1
ATOM 845 O O . ASN A 1 106 ? 0.337 18.375 17.203 1 95.19 106 ASN A O 1
ATOM 849 N N . PRO A 1 107 ? 2.129 17.516 18.219 1 90.19 107 PRO A N 1
ATOM 850 C CA . PRO A 1 107 ? 1.358 16.359 18.672 1 90.19 107 PRO A CA 1
ATOM 851 C C . PRO A 1 107 ? 0.181 16.734 19.562 1 90.19 107 PRO A C 1
ATOM 853 O O . PRO A 1 107 ? 0.27 17.703 20.328 1 90.19 107 PRO A O 1
ATOM 856 N N . LYS A 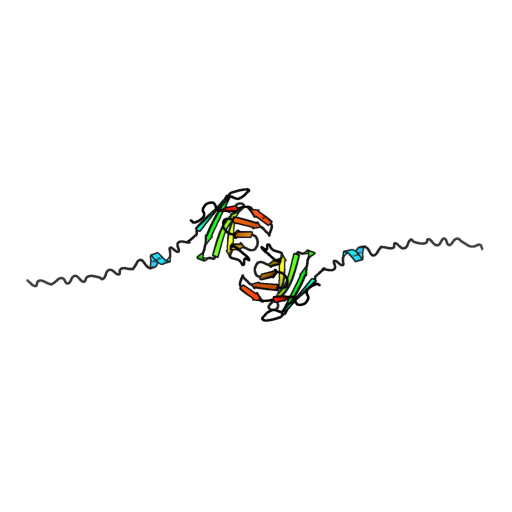1 108 ? -0.957 16.234 19.188 1 74.75 108 LYS A N 1
ATOM 857 C CA . LYS A 1 108 ? -2.09 16.484 20.078 1 74.75 108 LYS A CA 1
ATOM 858 C C . LYS A 1 108 ? -1.85 15.875 21.453 1 74.75 108 LYS A C 1
ATOM 860 O O . LYS A 1 108 ? -1.467 14.703 21.562 1 74.75 108 LYS A O 1
ATOM 865 N N . ARG A 1 109 ? -1.551 16.703 22.562 1 60.38 109 ARG A N 1
ATOM 866 C CA . ARG A 1 109 ? -1.361 16.266 23.938 1 60.38 109 ARG A CA 1
ATOM 867 C C . ARG A 1 109 ? -2.678 15.797 24.547 1 60.38 109 ARG A C 1
ATOM 869 O O . ARG A 1 109 ? -3.75 16.281 24.172 1 60.38 109 ARG A O 1
ATOM 876 N N . MET B 1 1 ? 48.094 -35.312 -70.562 1 35.31 1 MET B N 1
ATOM 877 C CA . MET B 1 1 ? 46.719 -35.469 -70.062 1 35.31 1 MET B CA 1
ATOM 878 C C . MET B 1 1 ? 46.625 -35.031 -68.625 1 35.31 1 MET B C 1
ATOM 880 O O . MET B 1 1 ? 45.562 -35.188 -68 1 35.31 1 MET B O 1
ATOM 884 N N . SER B 1 2 ? 47.844 -34.625 -67.875 1 36.22 2 SER B N 1
ATOM 885 C CA . SER B 1 2 ? 48 -34.75 -66.375 1 36.22 2 SER B CA 1
ATOM 886 C C . SER B 1 2 ? 46.906 -33.969 -65.688 1 36.22 2 SER B C 1
ATOM 888 O O . SER B 1 2 ? 46.25 -33.125 -66.25 1 36.22 2 SER B O 1
ATOM 890 N N . MET B 1 3 ? 46.844 -34.312 -64.375 1 38.19 3 MET B N 1
ATOM 891 C CA . MET B 1 3 ? 46.125 -34.25 -63.094 1 38.19 3 MET B CA 1
ATOM 892 C C . MET B 1 3 ? 45.938 -32.812 -62.625 1 38.19 3 MET B C 1
ATOM 894 O O . MET B 1 3 ? 46.906 -32.125 -62.281 1 38.19 3 MET B O 1
ATOM 898 N N . LYS B 1 4 ? 45.031 -32.125 -63.5 1 44.72 4 LYS B N 1
ATOM 899 C CA . LYS B 1 4 ? 44.688 -30.75 -63.094 1 44.72 4 LYS B CA 1
ATOM 900 C C . LYS B 1 4 ? 44.406 -30.688 -61.594 1 44.72 4 LYS B C 1
ATOM 902 O O . LYS B 1 4 ? 44.031 -31.688 -60.969 1 44.72 4 LYS B O 1
ATOM 907 N N . LYS B 1 5 ? 44.219 -29.734 -60.938 1 46.31 5 LYS B N 1
ATOM 908 C CA . LYS B 1 5 ? 44.344 -28.688 -59.938 1 46.31 5 LYS B CA 1
ATOM 909 C C . LYS B 1 5 ? 43.281 -28.828 -58.844 1 46.31 5 LYS B C 1
ATOM 911 O O . LYS B 1 5 ? 43.188 -27.984 -57.969 1 46.31 5 LYS B O 1
ATOM 916 N N . ILE B 1 6 ? 42.438 -29.859 -58.625 1 49.66 6 ILE B N 1
ATOM 917 C CA . ILE B 1 6 ? 41.25 -29.219 -58.094 1 49.66 6 ILE B CA 1
ATOM 918 C C . ILE B 1 6 ? 41.469 -28.812 -56.625 1 49.66 6 ILE B C 1
ATOM 920 O O . ILE B 1 6 ? 41.719 -29.672 -55.781 1 49.66 6 ILE B O 1
ATOM 924 N N . VAL B 1 7 ? 42.094 -27.562 -56.344 1 49.62 7 VAL B N 1
ATOM 925 C CA . VAL B 1 7 ? 42.219 -26.969 -55 1 49.62 7 VAL B CA 1
ATOM 926 C C . VAL B 1 7 ? 40.875 -26.766 -54.375 1 49.62 7 VAL B C 1
ATOM 928 O O . VAL B 1 7 ? 40.031 -26.047 -54.906 1 49.62 7 VAL B O 1
ATOM 931 N N . ILE B 1 8 ? 40.344 -27.781 -53.719 1 51.06 8 ILE B N 1
ATOM 932 C CA . ILE B 1 8 ? 39.094 -27.75 -52.938 1 51.06 8 ILE B CA 1
ATOM 933 C C . ILE B 1 8 ? 39.219 -26.688 -51.844 1 51.06 8 ILE B C 1
ATOM 935 O O . ILE B 1 8 ? 40.094 -26.734 -51 1 51.06 8 ILE B O 1
ATOM 939 N N . MET B 1 9 ? 38.781 -25.406 -52.125 1 45.12 9 MET B N 1
ATOM 940 C CA . MET B 1 9 ? 38.656 -24.297 -51.156 1 45.12 9 MET B CA 1
ATOM 941 C C . MET B 1 9 ? 37.719 -24.672 -50.031 1 45.12 9 MET B C 1
ATOM 943 O O . MET B 1 9 ? 36.562 -24.984 -50.25 1 45.12 9 MET B O 1
ATOM 947 N N . CYS B 1 10 ? 38.281 -25.344 -48.969 1 48.47 10 CYS B N 1
ATOM 948 C CA . CYS B 1 10 ? 37.5 -25.625 -47.75 1 48.47 10 CYS B CA 1
ATOM 949 C C . CYS B 1 10 ? 36.906 -24.344 -47.188 1 48.47 10 CYS B C 1
ATOM 951 O O . CYS B 1 10 ? 37.656 -23.422 -46.844 1 48.47 10 CYS B O 1
ATOM 953 N N . LEU B 1 11 ? 35.719 -23.828 -47.625 1 49.72 11 LEU B N 1
ATOM 954 C CA . LEU B 1 11 ? 35 -22.734 -47 1 49.72 11 LEU B CA 1
ATOM 955 C C . LEU B 1 11 ? 34.812 -22.953 -45.5 1 49.72 11 LEU B C 1
ATOM 957 O O . LEU B 1 11 ? 34.375 -24.031 -45.094 1 49.72 11 LEU B O 1
ATOM 961 N N . PRO B 1 12 ? 35.531 -22.141 -44.656 1 52.62 12 PRO B N 1
ATOM 962 C CA . PRO B 1 12 ? 35.312 -22.234 -43.219 1 52.62 12 PRO B CA 1
ATOM 963 C C . PRO B 1 12 ? 33.844 -22.125 -42.812 1 52.62 12 PRO B C 1
ATOM 965 O O . PRO B 1 12 ? 33.125 -21.234 -43.281 1 52.62 12 PRO B O 1
ATOM 968 N N . ALA B 1 13 ? 33.188 -23.312 -42.469 1 50.97 13 ALA B N 1
ATOM 969 C CA . ALA B 1 13 ? 31.875 -23.344 -41.844 1 50.97 13 ALA B CA 1
ATOM 970 C C . ALA B 1 13 ? 31.828 -22.391 -40.656 1 50.97 13 ALA B C 1
ATOM 972 O O . ALA B 1 13 ? 32.656 -22.469 -39.719 1 50.97 13 ALA B O 1
ATOM 973 N N . LEU B 1 14 ? 31.359 -21.109 -40.906 1 44.84 14 LEU B N 1
ATOM 974 C CA . LEU B 1 14 ? 31.047 -20.172 -39.812 1 44.84 14 LEU B CA 1
ATOM 975 C C . LEU B 1 14 ? 30.172 -20.844 -38.75 1 44.84 14 LEU B C 1
ATOM 977 O O . LEU B 1 14 ? 29.047 -21.25 -39.031 1 44.84 14 LEU B O 1
ATOM 981 N N . LEU B 1 15 ? 30.797 -21.578 -37.844 1 45.47 15 LEU B N 1
ATOM 982 C CA . LEU B 1 15 ? 30.125 -22.016 -36.625 1 45.47 15 LEU B CA 1
ATOM 983 C C . LEU B 1 15 ? 29.453 -20.828 -35.906 1 45.47 15 LEU B C 1
ATOM 985 O O . LEU B 1 15 ? 30.125 -20.031 -35.281 1 45.47 15 LEU B O 1
ATOM 989 N N . VAL B 1 16 ? 28.453 -20.172 -36.594 1 46.44 16 VAL B N 1
ATOM 990 C CA . VAL B 1 16 ? 27.641 -19.234 -35.844 1 46.44 16 VAL B CA 1
ATOM 991 C C . VAL B 1 16 ? 27.172 -19.875 -34.531 1 46.44 16 VAL B C 1
ATOM 993 O O . VAL B 1 16 ? 26.453 -20.875 -34.562 1 46.44 16 VAL B O 1
ATOM 996 N N . GLY B 1 17 ? 28.047 -19.922 -33.438 1 43.78 17 GLY B N 1
ATOM 997 C CA . GLY B 1 17 ? 27.766 -20.297 -32.062 1 43.78 17 GLY B CA 1
ATOM 998 C C . GLY B 1 17 ? 26.391 -19.844 -31.594 1 43.78 17 GLY B C 1
ATOM 999 O O . GLY B 1 17 ? 25.812 -18.922 -32.156 1 43.78 17 GLY B O 1
ATOM 1000 N N . CYS B 1 18 ? 25.578 -20.781 -31.047 1 45.72 18 CYS B N 1
ATOM 1001 C CA . CYS B 1 18 ? 24.344 -20.859 -30.281 1 45.72 18 CYS B CA 1
ATOM 1002 C C . CYS B 1 18 ? 24.281 -19.734 -29.234 1 45.72 18 CYS B C 1
ATOM 1004 O O . CYS B 1 18 ? 23.469 -19.781 -28.328 1 45.72 18 CYS B O 1
ATOM 1006 N N . SER B 1 19 ? 25.25 -18.75 -29.297 1 47.44 19 SER B N 1
ATOM 1007 C CA . SER B 1 19 ? 25.109 -17.828 -28.172 1 47.44 19 SER B CA 1
ATOM 1008 C C . SER B 1 19 ? 23.781 -17.078 -28.25 1 47.44 19 SER B C 1
ATOM 1010 O O . SER B 1 19 ? 23.266 -16.594 -27.234 1 47.44 19 SER B O 1
ATOM 1012 N N . VAL B 1 20 ? 23.328 -16.797 -29.594 1 46.78 20 VAL B N 1
ATOM 1013 C CA . VAL B 1 20 ? 22.125 -15.961 -29.625 1 46.78 20 VAL B CA 1
ATOM 1014 C C . VAL B 1 20 ? 20.953 -16.703 -29.016 1 46.78 20 VAL B C 1
ATOM 1016 O O . VAL B 1 20 ? 19.922 -16.109 -28.688 1 46.78 20 VAL B O 1
ATOM 1019 N N . TYR B 1 21 ? 21 -18.078 -29.172 1 46.16 21 TYR B N 1
ATOM 1020 C CA . TYR B 1 21 ? 19.859 -18.812 -28.625 1 46.16 21 TYR B CA 1
ATOM 1021 C C . TYR B 1 21 ? 19.734 -18.562 -27.125 1 46.16 21 TYR B C 1
ATOM 1023 O O . TYR B 1 21 ? 18.641 -18.609 -26.562 1 46.16 21 TYR B O 1
ATOM 1031 N N . HIS B 1 22 ? 20.875 -18.562 -26.5 1 48.47 22 HIS B N 1
ATOM 1032 C CA . HIS B 1 22 ? 20.812 -18.391 -25.047 1 48.47 22 HIS B CA 1
ATOM 1033 C C . HIS B 1 22 ? 20.141 -17.078 -24.672 1 48.47 22 HIS B C 1
ATOM 1035 O O . HIS B 1 22 ? 19.453 -17 -23.656 1 48.47 22 HIS B O 1
ATOM 1041 N N . GLN B 1 23 ? 20.422 -16.094 -25.469 1 42 23 GLN B N 1
ATOM 1042 C CA . GLN B 1 23 ? 19.922 -14.797 -25.016 1 42 23 GLN B CA 1
ATOM 1043 C C . GLN B 1 23 ? 18.406 -14.812 -24.844 1 42 23 GLN B C 1
ATOM 1045 O O . GLN B 1 23 ? 17.875 -14.234 -23.891 1 42 23 GLN B O 1
ATOM 1050 N N . PHE B 1 24 ? 17.734 -15.156 -26.031 1 44.12 24 PHE B N 1
ATOM 1051 C CA . PHE B 1 24 ? 16.344 -14.719 -25.969 1 44.12 24 PHE B CA 1
ATOM 1052 C C . PHE B 1 24 ? 15.539 -15.609 -25.016 1 44.12 24 PHE B C 1
ATOM 1054 O O . PHE B 1 24 ? 14.367 -15.336 -24.75 1 44.12 24 PHE B O 1
ATOM 1061 N N . VAL B 1 25 ? 15.914 -16.828 -24.875 1 42.41 25 VAL B N 1
ATOM 1062 C CA . VAL B 1 25 ? 15.062 -17.5 -23.906 1 42.41 25 VAL B CA 1
ATOM 1063 C C . VAL B 1 25 ? 15.102 -16.75 -22.578 1 42.41 25 VAL B C 1
ATOM 1065 O O . VAL B 1 25 ? 16.062 -16.875 -21.812 1 42.41 25 VAL B O 1
ATOM 1068 N N . GLU B 1 26 ? 15.094 -15.523 -22.562 1 43.56 26 GLU B N 1
ATOM 1069 C CA . GLU B 1 26 ? 14.633 -15.023 -21.281 1 43.56 26 GLU B CA 1
ATOM 1070 C C . GLU B 1 26 ? 13.68 -16.016 -20.609 1 43.56 26 GLU B C 1
ATOM 1072 O O . GLU B 1 26 ? 12.539 -16.188 -21.062 1 43.56 26 GLU B O 1
ATOM 1077 N N . ARG B 1 27 ? 14.062 -17.25 -20.469 1 46.81 27 ARG B N 1
ATOM 1078 C CA . ARG B 1 27 ? 13.258 -18.016 -19.531 1 46.81 27 ARG B CA 1
ATOM 1079 C C . ARG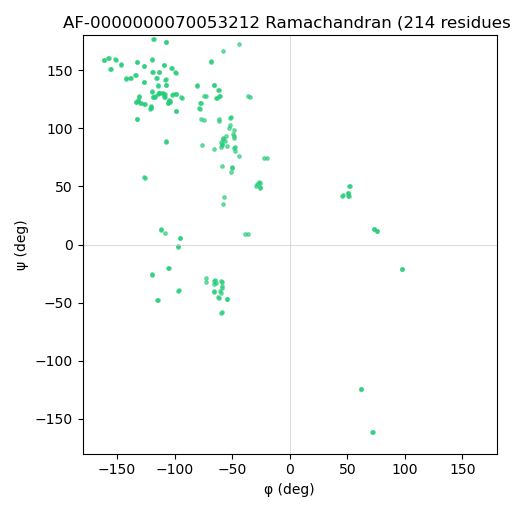 B 1 27 ? 12.531 -17.094 -18.547 1 46.81 27 ARG B C 1
ATOM 1081 O O . ARG B 1 27 ? 13.164 -16.375 -17.781 1 46.81 27 ARG B O 1
ATOM 1088 N N . MET B 1 28 ? 11.5 -16.422 -18.969 1 52.06 28 MET B N 1
ATOM 1089 C CA . MET B 1 28 ? 10.594 -15.758 -18.031 1 52.06 28 MET B CA 1
ATOM 1090 C C . MET B 1 28 ? 10.609 -16.469 -16.672 1 52.06 28 MET B C 1
ATOM 1092 O O . MET B 1 28 ? 10.125 -17.594 -16.562 1 52.06 28 MET B O 1
ATOM 1096 N N . GLN B 1 29 ? 11.742 -16.656 -16.078 1 60.97 29 GLN B N 1
ATOM 1097 C CA . GLN B 1 29 ? 11.812 -17.172 -14.711 1 60.97 29 GLN B CA 1
ATOM 1098 C C . GLN B 1 29 ? 10.539 -16.844 -13.938 1 60.97 29 GLN B C 1
ATOM 1100 O O . GLN B 1 29 ? 10.469 -15.844 -13.227 1 60.97 29 GLN B O 1
ATOM 1105 N N . THR B 1 30 ? 9.414 -17.109 -14.508 1 76.56 30 THR B N 1
ATOM 1106 C CA . THR B 1 30 ? 8.164 -17.047 -13.758 1 76.56 30 THR B CA 1
ATOM 1107 C C . THR B 1 30 ? 8.031 -18.25 -12.82 1 76.56 30 THR B C 1
ATOM 1109 O O . THR B 1 30 ? 8.188 -19.391 -13.25 1 76.56 30 THR B O 1
ATOM 1112 N N . ASP B 1 31 ? 8.188 -18 -11.516 1 91.81 31 ASP B N 1
ATOM 1113 C CA . ASP B 1 31 ? 7.832 -19 -10.508 1 91.81 31 AS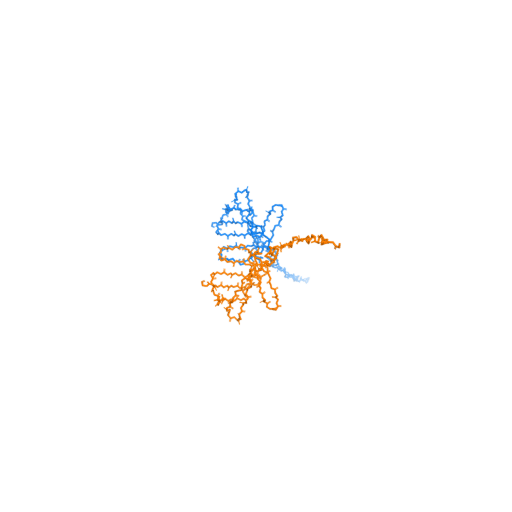P B CA 1
ATOM 1114 C C . ASP B 1 31 ? 6.324 -19 -10.25 1 91.81 31 ASP B C 1
ATOM 1116 O O . ASP B 1 31 ? 5.672 -17.953 -10.336 1 91.81 31 ASP B O 1
ATOM 1120 N N . THR B 1 32 ? 5.793 -20.203 -10.164 1 96.94 32 THR B N 1
ATOM 1121 C CA . THR B 1 32 ? 4.375 -20.328 -9.844 1 96.94 32 THR B CA 1
ATOM 1122 C C . THR B 1 32 ? 4.188 -20.703 -8.375 1 96.94 32 THR B C 1
ATOM 1124 O O . THR B 1 32 ? 4.812 -21.656 -7.887 1 96.94 32 THR B O 1
ATOM 1127 N N . LEU B 1 33 ? 3.367 -19.969 -7.719 1 98.19 33 LEU B N 1
ATOM 1128 C CA . LEU B 1 33 ? 2.979 -20.234 -6.34 1 98.19 33 LEU B CA 1
ATOM 1129 C C . LEU B 1 33 ? 1.524 -20.688 -6.262 1 98.19 33 LEU B C 1
ATOM 1131 O O . LEU B 1 33 ? 0.643 -20.062 -6.852 1 98.19 33 LEU B O 1
ATOM 1135 N N . GLU B 1 34 ? 1.341 -21.766 -5.562 1 98.69 34 GLU B N 1
ATOM 1136 C CA . GLU B 1 34 ? -0.006 -22.297 -5.352 1 98.69 34 GLU B CA 1
ATOM 1137 C C . GLU B 1 34 ? -0.45 -22.094 -3.904 1 98.69 34 GLU B C 1
ATOM 1139 O O . GLU B 1 34 ? 0.241 -22.516 -2.975 1 98.69 34 GLU B O 1
ATOM 1144 N N . TYR B 1 35 ? -1.623 -21.469 -3.834 1 98.81 35 TYR B N 1
ATOM 1145 C CA . TYR B 1 35 ? -2.199 -21.266 -2.51 1 98.81 35 TYR B CA 1
ATOM 1146 C C . TYR B 1 35 ? -3.545 -21.969 -2.387 1 98.81 35 TYR B C 1
ATOM 1148 O O . TYR B 1 35 ? -4.262 -22.125 -3.377 1 98.81 35 TYR B O 1
ATOM 1156 N N . GLN B 1 36 ? -3.838 -22.422 -1.097 1 98.88 36 GLN B N 1
ATOM 1157 C CA . GLN B 1 36 ? -5.207 -22.719 -0.697 1 98.88 36 GLN B CA 1
ATOM 1158 C C . GLN B 1 36 ? -5.766 -21.641 0.219 1 98.88 36 GLN B C 1
ATOM 1160 O O . GLN B 1 36 ? -5.18 -21.328 1.262 1 98.88 36 GLN B O 1
ATOM 1165 N N . CYS B 1 37 ? -6.918 -21.047 -0.288 1 98.81 37 CYS B N 1
ATOM 1166 C CA . CYS B 1 37 ? -7.582 -20.016 0.491 1 98.81 37 CYS B CA 1
ATOM 1167 C C . CYS B 1 37 ? -8.883 -20.531 1.095 1 98.81 37 CYS B C 1
ATOM 1169 O O . CYS B 1 37 ? -9.273 -21.672 0.854 1 98.81 37 CYS B O 1
ATOM 1171 N N . ASP B 1 38 ? -9.516 -19.719 1.909 1 98.62 38 ASP B N 1
ATOM 1172 C CA . ASP B 1 38 ? -10.75 -20.125 2.568 1 98.62 38 ASP B CA 1
ATOM 1173 C C . ASP B 1 38 ? -11.789 -20.594 1.551 1 98.62 38 ASP B C 1
ATOM 1175 O O . ASP B 1 38 ? -12.414 -21.641 1.729 1 98.62 38 ASP B O 1
ATOM 1179 N N . GLU B 1 39 ? -11.922 -19.781 0.511 1 95.56 39 GLU B N 1
ATOM 1180 C CA . GLU B 1 39 ? -13.047 -20 -0.395 1 95.56 39 GLU B CA 1
ATOM 1181 C C . GLU B 1 39 ? -12.617 -20.812 -1.613 1 95.56 39 GLU B C 1
ATOM 1183 O O . GLU B 1 39 ? -13.367 -21.656 -2.1 1 95.56 39 GLU B O 1
ATOM 1188 N N . LYS B 1 40 ? -11.469 -20.578 -2.152 1 98 40 LYS B N 1
ATOM 1189 C CA . LYS B 1 40 ? -11.008 -21.188 -3.402 1 98 40 LYS B CA 1
ATOM 1190 C C . LYS B 1 40 ? -9.484 -21.172 -3.49 1 98 40 LYS B C 1
ATOM 1192 O O . LYS B 1 40 ? -8.82 -20.438 -2.75 1 98 40 LYS B O 1
ATOM 1197 N N . PRO B 1 41 ? -8.875 -21.984 -4.305 1 98.56 41 PRO B N 1
ATOM 1198 C CA . PRO B 1 41 ? -7.43 -21.922 -4.543 1 98.56 41 PRO B CA 1
ATOM 1199 C C . PRO B 1 41 ? -7.016 -20.656 -5.293 1 98.56 41 PRO B C 1
ATOM 1201 O O . PRO B 1 41 ? -7.859 -19.984 -5.902 1 98.56 41 PRO B O 1
ATOM 1204 N N . LEU B 1 42 ? -5.727 -20.25 -5.168 1 98.81 42 LEU B N 1
ATOM 1205 C CA . LEU B 1 42 ? -5.121 -19.125 -5.871 1 98.81 42 LEU B CA 1
ATOM 1206 C C . LEU B 1 42 ? -3.764 -19.516 -6.449 1 98.81 42 LEU B C 1
ATOM 1208 O O . LEU B 1 42 ? -2.893 -20 -5.723 1 98.81 42 LEU B O 1
ATOM 1212 N N . THR B 1 43 ? -3.625 -19.359 -7.762 1 98.69 43 THR B N 1
ATOM 1213 C CA . THR B 1 43 ? -2.35 -19.547 -8.438 1 98.69 43 THR B CA 1
ATOM 1214 C C . THR B 1 43 ? -1.718 -18.203 -8.797 1 98.69 43 THR B C 1
ATOM 1216 O O . THR B 1 43 ? -2.326 -17.391 -9.5 1 98.69 43 THR B O 1
ATOM 1219 N N . VAL B 1 44 ? -0.521 -18.031 -8.297 1 98.75 44 VAL B N 1
ATOM 1220 C CA . VAL B 1 44 ? 0.178 -16.766 -8.531 1 98.75 44 VAL B CA 1
ATOM 1221 C C . VAL B 1 44 ? 1.449 -17.031 -9.336 1 98.75 44 VAL B C 1
ATOM 1223 O O . VAL B 1 44 ? 2.27 -17.875 -8.969 1 98.75 44 VAL B O 1
ATOM 1226 N N . ASN B 1 45 ? 1.557 -16.266 -10.43 1 98.38 45 ASN B N 1
ATOM 1227 C CA . ASN B 1 45 ? 2.787 -16.297 -11.211 1 98.38 45 ASN B CA 1
ATOM 1228 C C . ASN B 1 45 ? 3.699 -15.125 -10.859 1 98.38 45 ASN B C 1
ATOM 1230 O O . ASN B 1 45 ? 3.26 -13.969 -10.844 1 98.38 45 ASN B O 1
ATOM 1234 N N . VAL B 1 46 ? 4.91 -15.469 -10.594 1 97.94 46 VAL B N 1
ATOM 1235 C CA . VAL B 1 46 ? 5.883 -14.461 -10.195 1 97.94 46 VAL B CA 1
ATOM 1236 C C . VAL B 1 46 ? 6.832 -14.164 -11.352 1 97.94 46 VAL B C 1
ATOM 1238 O O . VAL B 1 46 ? 7.426 -15.086 -11.922 1 97.94 46 VAL B O 1
ATOM 1241 N N . ASN B 1 47 ? 6.859 -12.875 -11.695 1 97.12 47 ASN B N 1
ATOM 1242 C CA . ASN B 1 47 ? 7.84 -12.375 -12.656 1 97.12 47 ASN B CA 1
ATOM 1243 C C . ASN B 1 47 ? 8.914 -11.539 -11.969 1 97.12 47 ASN B C 1
ATOM 1245 O O . ASN B 1 47 ? 8.781 -10.32 -11.852 1 97.12 47 ASN B O 1
ATOM 1249 N N . ASN B 1 48 ? 9.922 -12.18 -11.539 1 95.56 48 ASN B N 1
ATOM 1250 C CA . ASN B 1 48 ? 10.953 -11.539 -10.727 1 95.56 48 ASN B CA 1
ATOM 1251 C C . ASN B 1 48 ? 11.633 -10.406 -11.484 1 95.56 48 ASN B C 1
ATOM 1253 O O . ASN B 1 48 ? 11.789 -9.297 -10.953 1 95.56 48 ASN B O 1
ATOM 1257 N N . PRO B 1 49 ? 12.016 -10.609 -12.727 1 94.81 49 PRO B N 1
ATOM 1258 C CA . PRO B 1 49 ? 12.68 -9.516 -13.445 1 94.81 49 PRO B CA 1
ATOM 1259 C C . PRO B 1 49 ? 11.812 -8.258 -13.539 1 94.81 49 PRO B C 1
ATOM 1261 O O . PRO B 1 49 ? 12.336 -7.145 -13.539 1 94.81 49 PRO B O 1
ATOM 1264 N N . ARG B 1 50 ? 10.586 -8.414 -13.609 1 95.94 50 ARG B N 1
ATOM 1265 C CA . ARG B 1 50 ? 9.68 -7.273 -13.758 1 95.94 50 ARG B CA 1
ATOM 1266 C C . ARG B 1 50 ? 9.117 -6.844 -12.406 1 95.94 50 ARG B C 1
ATOM 1268 O O . ARG B 1 50 ? 8.344 -5.887 -12.328 1 95.94 50 ARG B O 1
ATOM 1275 N N . GLU B 1 51 ? 9.492 -7.559 -11.359 1 96.06 51 GLU B N 1
ATOM 1276 C CA . GLU B 1 51 ? 8.961 -7.293 -10.023 1 96.06 51 GLU B CA 1
ATOM 1277 C C . GLU B 1 51 ? 7.438 -7.25 -10.031 1 96.06 51 GLU B C 1
ATOM 1279 O O . GLU B 1 51 ? 6.836 -6.301 -9.523 1 96.06 51 GLU B O 1
ATOM 1284 N N . GLU B 1 52 ? 6.879 -8.266 -10.602 1 98 52 GLU B N 1
ATOM 1285 C CA . GLU B 1 52 ? 5.434 -8.375 -10.75 1 98 52 GLU B CA 1
ATOM 1286 C C . GLU B 1 52 ? 4.934 -9.75 -10.328 1 98 52 GLU B C 1
ATOM 1288 O O . GLU B 1 52 ? 5.688 -10.727 -10.352 1 98 52 GLU B O 1
ATOM 1293 N N . VAL B 1 53 ? 3.631 -9.773 -9.977 1 98.69 53 VAL B N 1
ATOM 1294 C CA . VAL B 1 53 ? 2.898 -11.039 -9.906 1 98.69 53 VAL B CA 1
ATOM 1295 C C . VAL B 1 53 ? 1.631 -10.945 -10.75 1 98.69 53 VAL B C 1
ATOM 1297 O O . VAL B 1 53 ? 1.101 -9.859 -10.977 1 98.69 53 VAL B O 1
ATOM 1300 N N . SER B 1 54 ? 1.193 -12.078 -11.203 1 98.75 54 SER B N 1
ATOM 1301 C CA . SER B 1 54 ? -0.078 -12.148 -11.922 1 98.75 54 SER B CA 1
ATOM 1302 C C . SER B 1 54 ? -0.929 -13.305 -11.414 1 98.75 54 SER B C 1
ATOM 1304 O O . SER B 1 54 ? -0.4 -14.359 -11.039 1 98.75 54 SER B O 1
ATOM 1306 N N . PHE B 1 55 ? -2.229 -13.062 -11.43 1 98.88 55 PHE B N 1
ATOM 1307 C CA . PHE B 1 55 ? -3.189 -14.102 -11.086 1 98.88 55 PHE B CA 1
ATOM 1308 C C . PHE B 1 55 ? -4.578 -13.75 -11.609 1 98.88 55 PHE B C 1
ATOM 1310 O O . PHE B 1 55 ? -4.836 -12.602 -11.977 1 98.88 55 PHE B O 1
ATOM 1317 N N . VAL B 1 56 ? -5.395 -14.75 -11.742 1 98.38 56 VAL B N 1
ATOM 1318 C CA . VAL B 1 56 ? -6.77 -14.555 -12.195 1 98.38 56 VAL B CA 1
ATOM 1319 C C . VAL B 1 56 ? -7.695 -14.414 -10.992 1 98.38 56 VAL B C 1
ATOM 1321 O O . VAL B 1 56 ? -7.641 -15.219 -10.062 1 98.38 56 VAL B O 1
ATOM 1324 N N . TYR B 1 57 ? -8.398 -13.406 -10.992 1 98.06 57 TYR B N 1
ATOM 1325 C CA . TYR B 1 57 ? -9.484 -13.203 -10.031 1 98.06 57 TYR B CA 1
ATOM 1326 C C . TYR B 1 57 ? -10.766 -12.781 -10.742 1 98.06 57 TYR B C 1
ATOM 1328 O O . TYR B 1 57 ? -10.75 -11.852 -11.547 1 98.06 57 TYR B O 1
ATOM 1336 N N . ASP B 1 58 ? -11.82 -13.531 -10.43 1 96.19 58 ASP B N 1
ATOM 1337 C CA . ASP B 1 58 ? -13.117 -13.258 -11.039 1 96.19 58 ASP B CA 1
ATOM 1338 C C . ASP B 1 58 ? -13 -13.164 -12.562 1 96.19 58 ASP B C 1
ATOM 1340 O O . ASP B 1 58 ? -13.461 -12.188 -13.164 1 96.19 58 ASP B O 1
ATOM 1344 N N . ASN B 1 59 ? -12.234 -14.047 -13.078 1 96.5 59 ASN B N 1
ATOM 1345 C CA . ASN B 1 59 ? -12.094 -14.266 -14.516 1 96.5 59 ASN B CA 1
ATOM 1346 C C . ASN B 1 59 ? -11.289 -13.148 -15.172 1 96.5 59 ASN B C 1
ATOM 1348 O O . ASN B 1 59 ? -11.352 -12.977 -16.391 1 96.5 59 ASN B O 1
ATOM 1352 N N . LYS B 1 60 ? -10.648 -12.352 -14.43 1 97.62 60 LYS B N 1
ATOM 1353 C CA . LYS B 1 60 ? -9.773 -11.305 -14.945 1 97.62 60 LYS B CA 1
ATOM 1354 C C . LYS B 1 60 ? -8.32 -11.57 -14.578 1 97.62 60 LYS B C 1
ATOM 1356 O O . LYS B 1 60 ? -8.008 -11.867 -13.422 1 97.62 60 LYS B O 1
ATOM 1361 N N . LEU B 1 61 ? -7.527 -11.5 -15.609 1 98.5 61 LEU B N 1
ATOM 1362 C CA . LEU B 1 61 ? -6.094 -11.594 -15.336 1 98.5 61 LEU B CA 1
ATOM 1363 C C . LEU B 1 61 ? -5.559 -10.281 -14.781 1 98.5 61 LEU B C 1
ATOM 1365 O O . LEU B 1 61 ? -5.668 -9.234 -15.422 1 98.5 61 LEU B O 1
ATOM 1369 N N . LEU B 1 62 ? -4.973 -10.375 -13.57 1 98.69 62 LEU B N 1
ATOM 1370 C CA . LEU B 1 62 ? -4.395 -9.203 -12.922 1 98.69 62 LEU B CA 1
ATOM 1371 C C . LEU B 1 62 ? -2.873 -9.266 -12.938 1 98.69 62 LEU B C 1
ATOM 1373 O O . LEU B 1 62 ? -2.291 -10.336 -12.742 1 98.69 62 LEU B O 1
ATOM 1377 N N . THR B 1 63 ? -2.279 -8.156 -13.227 1 98.69 63 THR B N 1
ATOM 1378 C CA . THR B 1 63 ? -0.84 -7.973 -13.062 1 98.69 63 THR B CA 1
ATOM 1379 C C . THR B 1 63 ? -0.542 -6.836 -12.094 1 98.69 63 THR B C 1
ATOM 1381 O O . THR B 1 63 ? -0.98 -5.703 -12.305 1 98.69 63 THR B O 1
ATOM 1384 N N . LEU B 1 64 ? 0.104 -7.199 -11.047 1 98.19 64 LEU B N 1
ATOM 1385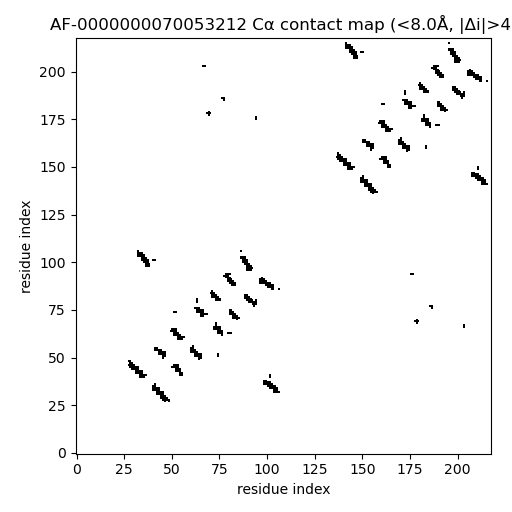 C CA . LEU B 1 64 ? 0.396 -6.254 -9.977 1 98.19 64 LEU B CA 1
ATOM 1386 C C . LEU B 1 64 ? 1.898 -6.031 -9.844 1 98.19 64 LEU B C 1
ATOM 1388 O O . LEU B 1 64 ? 2.684 -6.973 -9.969 1 98.19 64 LEU B O 1
ATOM 1392 N N . LYS B 1 65 ? 2.244 -4.801 -9.547 1 97.12 65 LYS B N 1
ATOM 1393 C CA . LYS B 1 65 ? 3.65 -4.438 -9.383 1 97.12 65 LYS B CA 1
ATOM 1394 C C . LYS B 1 65 ? 4.047 -4.406 -7.914 1 97.12 65 LYS B C 1
ATOM 1396 O O . LYS B 1 65 ? 3.24 -4.043 -7.055 1 97.12 65 LYS B O 1
ATOM 1401 N N . GLN B 1 66 ? 5.316 -4.758 -7.715 1 96.56 66 GLN B N 1
ATOM 1402 C CA . GLN B 1 66 ? 5.816 -4.723 -6.348 1 96.56 66 GLN B CA 1
ATOM 1403 C C . GLN B 1 66 ? 5.797 -3.301 -5.789 1 96.56 66 GLN B C 1
ATOM 1405 O O . GLN B 1 66 ? 6.238 -2.361 -6.457 1 96.56 66 GLN B O 1
ATOM 1410 N N . GLY B 1 67 ? 5.145 -3.154 -4.629 1 93.25 67 GLY B N 1
ATOM 1411 C CA . GLY B 1 67 ? 5.113 -1.883 -3.924 1 93.25 67 GLY B CA 1
ATOM 1412 C C . GLY B 1 67 ? 5.746 -1.946 -2.547 1 93.25 67 GLY B C 1
ATOM 1413 O O . GLY B 1 67 ? 6.176 -3.014 -2.105 1 93.25 67 GLY B O 1
ATOM 1414 N N . ILE B 1 68 ? 5.812 -0.78 -1.87 1 91 68 ILE B N 1
ATOM 1415 C CA . ILE B 1 68 ? 6.402 -0.664 -0.542 1 91 68 ILE B CA 1
ATOM 1416 C C . ILE B 1 68 ? 5.566 -1.443 0.467 1 91 68 ILE B C 1
ATOM 1418 O O . ILE B 1 68 ? 4.332 -1.426 0.406 1 91 68 ILE B O 1
ATOM 1422 N N . SER B 1 69 ? 6.328 -2.143 1.317 1 92.31 69 SER B N 1
ATOM 1423 C CA . SER B 1 69 ? 5.656 -2.889 2.377 1 92.31 69 SER B CA 1
ATOM 1424 C C . SER B 1 69 ? 6.449 -2.834 3.68 1 92.31 69 SER B C 1
ATOM 1426 O O . SER B 1 69 ? 7.68 -2.812 3.662 1 92.31 69 SER B O 1
ATOM 1428 N N . ALA B 1 70 ? 5.602 -2.746 4.789 1 87.56 70 ALA B N 1
ATOM 1429 C CA . ALA B 1 70 ? 6.273 -2.787 6.086 1 87.56 70 ALA B CA 1
ATOM 1430 C C . ALA B 1 70 ? 6.922 -4.148 6.324 1 87.56 70 ALA B C 1
ATOM 1432 O O . ALA B 1 70 ? 8.008 -4.23 6.91 1 87.56 70 ALA B O 1
ATOM 1433 N N . SER B 1 71 ? 6.25 -5.16 5.945 1 93.62 71 SER B N 1
ATOM 1434 C CA . SER B 1 71 ? 6.695 -6.547 6.066 1 93.62 71 SER B CA 1
ATOM 1435 C C . SER B 1 71 ? 6.188 -7.391 4.902 1 93.62 71 SER B C 1
ATOM 1437 O O . SER B 1 71 ? 5.227 -7.012 4.227 1 93.62 71 SER B O 1
ATOM 1439 N N . GLY B 1 72 ? 6.938 -8.445 4.664 1 95.75 72 GLY B N 1
ATOM 1440 C CA . GLY B 1 72 ? 6.484 -9.312 3.592 1 95.75 72 GLY B CA 1
ATOM 1441 C C . GLY B 1 72 ? 6.656 -8.703 2.213 1 95.75 72 GLY B C 1
ATOM 1442 O O . GLY B 1 72 ? 7.5 -7.828 2.018 1 95.75 72 GLY B O 1
ATOM 1443 N N . ALA B 1 73 ? 5.934 -9.25 1.259 1 97.38 73 ALA B N 1
ATOM 1444 C CA . ALA B 1 73 ? 5.922 -8.766 -0.119 1 97.38 73 ALA B CA 1
ATOM 1445 C C . ALA B 1 73 ? 4.527 -8.312 -0.53 1 97.38 73 ALA B C 1
ATOM 1447 O O . ALA B 1 73 ? 3.543 -9.016 -0.304 1 97.38 73 ALA B O 1
ATOM 1448 N N . ARG B 1 74 ? 4.539 -7.051 -1.03 1 96.94 74 ARG B N 1
ATOM 1449 C CA . ARG B 1 74 ? 3.279 -6.441 -1.44 1 96.94 74 ARG B CA 1
ATOM 1450 C C . ARG B 1 74 ? 3.299 -6.086 -2.924 1 96.94 74 ARG B C 1
ATOM 1452 O O . ARG B 1 74 ? 4.277 -5.52 -3.416 1 96.94 74 ARG B O 1
ATOM 1459 N N . TYR B 1 75 ? 2.227 -6.48 -3.619 1 97.62 75 TYR B N 1
ATOM 1460 C CA . TYR B 1 75 ? 2.039 -6.141 -5.023 1 97.62 75 TYR B CA 1
ATOM 1461 C C . TYR B 1 75 ? 0.682 -5.484 -5.25 1 97.62 75 TYR B C 1
ATOM 1463 O O . TYR B 1 75 ? -0.32 -5.902 -4.668 1 97.62 75 TYR B O 1
ATOM 1471 N N . THR B 1 76 ? 0.693 -4.453 -6.125 1 96.31 76 THR B N 1
ATOM 1472 C CA . THR B 1 76 ? -0.567 -3.732 -6.258 1 96.31 76 THR B CA 1
ATOM 1473 C C . THR B 1 76 ? -0.645 -3.027 -7.609 1 96.31 76 THR B C 1
ATOM 1475 O O . THR B 1 76 ? 0.384 -2.699 -8.203 1 96.31 76 THR B O 1
ATOM 1478 N N . ASP B 1 77 ? -1.834 -2.834 -8.141 1 94 77 ASP B N 1
ATOM 1479 C CA . ASP B 1 77 ? -2.098 -1.972 -9.289 1 94 77 ASP B CA 1
ATOM 1480 C C . ASP B 1 77 ? -2.918 -0.75 -8.883 1 94 77 ASP B C 1
ATOM 1482 O O . ASP B 1 77 ? -3.469 -0.052 -9.734 1 94 77 ASP B O 1
ATOM 1486 N N . GLY B 1 78 ? -3.057 -0.475 -7.621 1 90.38 78 GLY B N 1
ATOM 1487 C CA . GLY B 1 78 ? -3.861 0.632 -7.129 1 90.38 78 GLY B CA 1
ATOM 1488 C C . GLY B 1 78 ? -5.254 0.214 -6.703 1 90.38 78 GLY B C 1
ATOM 1489 O O . GLY B 1 78 ? -5.902 0.902 -5.91 1 90.38 78 GLY B O 1
ATOM 1490 N N . ILE B 1 79 ? -5.73 -0.919 -7.184 1 92.94 79 ILE B N 1
ATOM 1491 C CA . ILE B 1 79 ? -7.062 -1.428 -6.879 1 92.94 79 ILE B CA 1
ATOM 1492 C C . ILE B 1 79 ? -6.949 -2.736 -6.098 1 92.94 79 ILE B C 1
ATOM 1494 O O . ILE B 1 79 ? -7.562 -2.889 -5.039 1 92.94 79 ILE B O 1
ATOM 1498 N N . PHE B 1 80 ? -6.102 -3.6 -6.609 1 97.12 80 PHE B N 1
ATOM 1499 C CA . PHE B 1 80 ? -5.855 -4.875 -5.949 1 97.12 80 PHE B CA 1
ATOM 1500 C C . PHE B 1 80 ? -4.535 -4.852 -5.191 1 97.12 80 PHE B C 1
ATOM 1502 O O . PHE B 1 80 ? -3.609 -4.129 -5.57 1 97.12 80 PHE B O 1
ATOM 1509 N N . VAL B 1 81 ? -4.473 -5.629 -4.164 1 97.25 81 VAL B N 1
ATOM 1510 C CA . VAL B 1 81 ? -3.236 -5.895 -3.438 1 97.25 81 VAL B CA 1
ATOM 1511 C C . VAL B 1 81 ? -3.082 -7.398 -3.219 1 97.25 81 VAL B C 1
ATOM 1513 O O . VAL B 1 81 ? -4.027 -8.07 -2.803 1 97.25 81 VAL B O 1
ATOM 1516 N N . PHE B 1 82 ? -2.061 -7.949 -3.627 1 98.62 82 PHE B N 1
ATOM 1517 C CA . PHE B 1 82 ? -1.569 -9.242 -3.16 1 98.62 82 PHE B CA 1
ATOM 1518 C C . PHE B 1 82 ? -0.468 -9.055 -2.123 1 98.62 82 PHE B C 1
ATOM 1520 O O . PHE B 1 82 ? 0.58 -8.477 -2.418 1 98.62 82 PHE B O 1
ATOM 1527 N N . TRP B 1 83 ? -0.713 -9.453 -0.935 1 98.5 83 TRP B N 1
ATOM 1528 C CA . TRP B 1 83 ? 0.248 -9.281 0.149 1 98.5 83 TRP B CA 1
ATOM 1529 C C . TRP B 1 83 ? 0.642 -10.625 0.748 1 98.5 83 TRP B C 1
ATOM 1531 O O . TRP B 1 83 ? -0.197 -11.328 1.317 1 98.5 83 TRP B O 1
ATOM 1541 N N . SER B 1 84 ? 1.903 -10.969 0.641 1 98.19 84 SER B N 1
ATOM 1542 C CA . SER B 1 84 ? 2.389 -12.242 1.167 1 98.19 84 SER B CA 1
ATOM 1543 C C . SER B 1 84 ? 3.367 -12.031 2.318 1 98.19 84 SER B C 1
ATOM 1545 O O . SER B 1 84 ? 4.172 -11.094 2.289 1 98.19 84 SER B O 1
ATOM 1547 N N . GLN B 1 85 ? 3.188 -12.844 3.365 1 96.88 85 GLN B N 1
ATOM 1548 C CA . GLN B 1 85 ? 4.062 -12.914 4.531 1 96.88 85 GLN B CA 1
ATOM 1549 C C . GLN B 1 85 ? 4.406 -14.359 4.883 1 96.88 85 GLN B C 1
ATOM 1551 O O . GLN B 1 85 ? 3.564 -15.094 5.398 1 96.88 85 GLN B O 1
ATOM 1556 N N . GLY B 1 86 ? 5.645 -14.727 4.625 1 96.38 86 GLY B N 1
ATOM 1557 C CA . GLY B 1 86 ? 5.973 -16.141 4.75 1 96.38 86 GLY B CA 1
ATOM 1558 C C . GLY B 1 86 ? 5.18 -17.016 3.799 1 96.38 86 GLY B C 1
ATOM 1559 O O . GLY B 1 86 ? 5.199 -16.797 2.584 1 96.38 86 GLY B O 1
ATOM 1560 N N . GLU B 1 87 ? 4.48 -18.016 4.398 1 98 87 GLU B N 1
ATOM 1561 C CA . GLU B 1 87 ? 3.717 -18.953 3.574 1 98 87 GLU B CA 1
ATOM 1562 C C . GLU B 1 87 ? 2.256 -18.516 3.463 1 98 87 GLU B C 1
ATOM 1564 O O . GLU B 1 87 ? 1.452 -19.203 2.816 1 98 87 GLU B O 1
ATOM 1569 N N . SER B 1 88 ? 1.962 -17.375 3.994 1 98.38 88 SER B N 1
ATOM 1570 C CA . SER B 1 88 ? 0.588 -16.875 3.953 1 98.38 88 SER B CA 1
ATOM 1571 C C . SER B 1 88 ? 0.451 -15.695 3 1 98.38 88 SER B C 1
ATOM 1573 O O . SER B 1 88 ? 1.422 -14.984 2.746 1 98.38 88 SER B O 1
ATOM 1575 N N . ALA B 1 89 ? -0.827 -15.555 2.506 1 98.75 89 ALA B N 1
ATOM 1576 C CA . ALA B 1 89 ? -1.103 -14.391 1.666 1 98.75 89 ALA B CA 1
ATOM 1577 C C . ALA B 1 89 ? -2.566 -13.977 1.77 1 98.75 89 ALA B C 1
ATOM 1579 O O . ALA B 1 89 ? -3.412 -14.758 2.209 1 98.75 89 ALA B O 1
ATOM 1580 N N . THR B 1 90 ? -2.785 -12.789 1.424 1 98.56 90 THR B N 1
ATOM 1581 C CA . THR B 1 90 ? -4.121 -12.203 1.361 1 98.56 90 THR B CA 1
ATOM 1582 C C . THR B 1 90 ? -4.27 -11.328 0.119 1 98.56 90 THR B C 1
ATOM 1584 O O . THR B 1 90 ? -3.332 -10.641 -0.278 1 98.56 90 THR B O 1
ATOM 1587 N N . VAL B 1 91 ? -5.441 -11.344 -0.48 1 98.69 91 VAL B N 1
ATOM 1588 C CA . VAL B 1 91 ? -5.75 -10.469 -1.607 1 98.69 91 VAL B CA 1
ATOM 1589 C C . VAL B 1 91 ? -6.828 -9.469 -1.202 1 98.69 91 VAL B C 1
ATOM 1591 O O . VAL B 1 91 ? -7.832 -9.836 -0.593 1 98.69 91 VAL B O 1
ATOM 1594 N N . TYR B 1 92 ? -6.523 -8.273 -1.503 1 97.88 92 TYR B N 1
ATOM 1595 C CA . TYR B 1 92 ? -7.465 -7.18 -1.269 1 97.88 92 TYR B CA 1
ATOM 1596 C C . TYR B 1 92 ? -7.934 -6.574 -2.584 1 97.88 92 TYR B C 1
ATOM 1598 O O . TYR B 1 92 ? -7.18 -6.523 -3.559 1 97.88 92 TYR B O 1
ATOM 1606 N N . LYS B 1 93 ? -9.18 -6.09 -2.561 1 96.94 93 LYS B N 1
ATOM 1607 C CA . LYS B 1 93 ? -9.734 -5.219 -3.592 1 96.94 93 LYS B CA 1
ATOM 1608 C C . LYS B 1 93 ? -10.312 -3.941 -2.98 1 96.94 93 LYS B C 1
ATOM 1610 O O . LYS B 1 93 ? -11.227 -3.996 -2.16 1 96.94 93 LYS B O 1
ATOM 1615 N N . ARG B 1 94 ? -9.766 -2.799 -3.424 1 92 94 ARG B N 1
ATOM 1616 C CA . ARG B 1 94 ? -10.188 -1.519 -2.865 1 92 94 ARG B CA 1
ATOM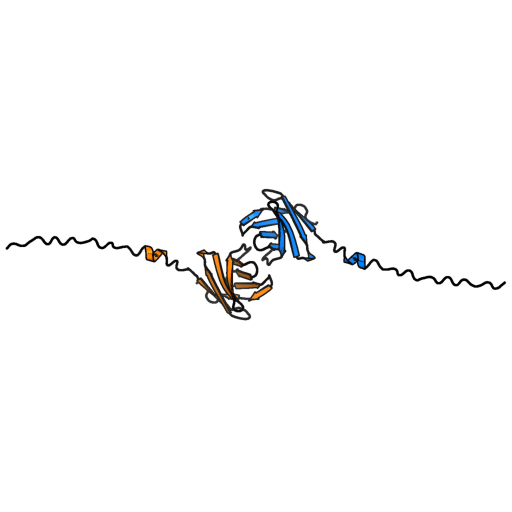 1617 C C . ARG B 1 94 ? -10.25 -1.579 -1.343 1 92 94 ARG B C 1
ATOM 1619 O O . ARG B 1 94 ? -11.258 -1.195 -0.743 1 92 94 ARG B O 1
ATOM 1626 N N . ASP B 1 95 ? -9.156 -2.26 -0.736 1 91.38 95 ASP B N 1
ATOM 1627 C CA . ASP B 1 95 ? -8.875 -2.293 0.696 1 91.38 95 ASP B CA 1
ATOM 1628 C C . ASP B 1 95 ? -9.836 -3.236 1.42 1 91.38 95 ASP B C 1
ATOM 1630 O O . ASP B 1 95 ? -9.969 -3.172 2.645 1 91.38 95 ASP B O 1
ATOM 1634 N N . ARG B 1 96 ? -10.555 -4.008 0.628 1 95.25 96 ARG B N 1
ATOM 1635 C CA . ARG B 1 96 ? -11.375 -5.074 1.2 1 95.25 96 ARG B CA 1
ATOM 1636 C C . ARG B 1 96 ? -10.766 -6.441 0.909 1 95.25 96 ARG B C 1
ATOM 1638 O O . ARG B 1 96 ? -10.297 -6.695 -0.203 1 95.25 96 ARG B O 1
ATOM 1645 N N . ILE B 1 97 ? -10.883 -7.293 1.887 1 97.56 97 ILE B N 1
ATOM 1646 C CA . ILE B 1 97 ? -10.336 -8.633 1.701 1 97.56 97 ILE B CA 1
ATOM 1647 C C . ILE B 1 97 ? -11.242 -9.43 0.759 1 97.56 97 ILE B C 1
ATOM 1649 O O . ILE B 1 97 ? -12.445 -9.547 0.993 1 97.56 97 ILE B O 1
ATOM 1653 N N . VAL B 1 98 ? -10.57 -10.016 -0.301 1 98.5 98 VAL B N 1
ATOM 1654 C CA . VAL B 1 98 ? -11.383 -10.797 -1.226 1 98.5 98 VAL B CA 1
ATOM 1655 C C . VAL B 1 98 ? -10.891 -12.242 -1.251 1 98.5 98 VAL B C 1
ATOM 1657 O O . VAL B 1 98 ? -11.641 -13.148 -1.619 1 98.5 98 VAL B O 1
ATOM 1660 N N . LEU B 1 99 ? -9.648 -12.547 -0.954 1 98.69 99 LEU B N 1
ATOM 1661 C CA . LEU B 1 99 ? -9.125 -13.867 -0.646 1 98.69 99 LEU B CA 1
ATOM 1662 C C . LEU B 1 99 ? -8.32 -13.852 0.652 1 98.69 99 LEU B C 1
ATOM 1664 O O . LEU B 1 99 ? -7.367 -13.078 0.787 1 98.69 99 LEU B O 1
ATOM 1668 N N . ASN B 1 100 ? -8.805 -14.664 1.505 1 98.5 100 ASN B N 1
ATOM 1669 C CA . ASN B 1 100 ? -8.211 -14.648 2.838 1 98.5 100 ASN B CA 1
ATOM 1670 C C . ASN B 1 100 ? -7.609 -16 3.199 1 98.5 100 ASN B C 1
ATOM 1672 O O . ASN B 1 100 ? -7.945 -17.016 2.59 1 98.5 100 ASN B O 1
ATOM 1676 N N . ASN B 1 101 ? -6.672 -15.992 4.188 1 98.69 101 ASN B N 1
ATOM 1677 C CA . ASN B 1 101 ? -6.047 -17.203 4.727 1 98.69 101 ASN B CA 1
ATOM 1678 C C . ASN B 1 101 ? -5.504 -18.094 3.617 1 98.69 101 ASN B C 1
ATOM 1680 O O . ASN B 1 101 ? -5.758 -19.297 3.605 1 98.69 101 ASN B O 1
ATOM 1684 N N . CYS B 1 102 ? -4.855 -17.406 2.689 1 98.88 102 CYS B N 1
ATOM 1685 C CA . CYS B 1 102 ? -4.215 -18.172 1.631 1 98.88 102 CYS B CA 1
ATOM 1686 C C . CYS B 1 102 ? -2.9 -18.781 2.117 1 98.88 102 CYS B C 1
ATOM 1688 O O . CYS B 1 102 ? -1.976 -18.047 2.482 1 98.88 102 CYS B O 1
ATOM 1690 N N . GLN B 1 103 ? -2.857 -20.125 2.125 1 98.88 103 GLN B N 1
ATOM 1691 C CA . GLN B 1 103 ? -1.674 -20.828 2.607 1 98.88 103 GLN B CA 1
ATOM 1692 C C . GLN B 1 103 ? -0.919 -21.484 1.457 1 98.88 103 GLN B C 1
ATOM 1694 O O . GLN B 1 103 ? -1.515 -22.188 0.641 1 98.88 103 GLN B O 1
ATOM 1699 N N . LEU B 1 104 ? 0.34 -21.266 1.372 1 98.62 104 LEU B N 1
ATOM 1700 C CA . LEU B 1 104 ? 1.189 -21.812 0.321 1 98.62 104 LEU B CA 1
ATOM 1701 C C . LEU B 1 104 ? 1.206 -23.328 0.376 1 98.62 104 LEU B C 1
ATOM 1703 O O . LEU B 1 104 ? 1.36 -23.922 1.451 1 98.62 104 LEU B O 1
ATOM 1707 N N . GLN B 1 105 ? 1.033 -23.953 -0.786 1 98.25 105 GLN B N 1
ATOM 1708 C CA . GLN B 1 105 ? 0.92 -25.406 -0.86 1 98.25 105 GLN B CA 1
ATOM 1709 C C . GLN B 1 105 ? 2.193 -26.031 -1.424 1 98.25 105 GLN B C 1
ATOM 1711 O O . GLN B 1 105 ? 2.422 -27.234 -1.274 1 98.25 105 GLN B O 1
ATOM 1716 N N . ASN B 1 106 ? 3.01 -25.25 -2.137 1 95.31 106 ASN B N 1
ATOM 1717 C CA . ASN B 1 106 ? 4.223 -25.766 -2.771 1 95.31 106 ASN B CA 1
ATOM 1718 C C . ASN B 1 106 ? 5.449 -24.953 -2.352 1 95.31 106 ASN B C 1
ATOM 1720 O O . ASN B 1 106 ? 6.172 -24.422 -3.201 1 95.31 106 ASN B O 1
ATOM 1724 N N . PRO B 1 107 ? 5.711 -24.875 -1.079 1 89.88 107 PRO B N 1
ATOM 1725 C CA . PRO B 1 107 ? 6.863 -24.094 -0.627 1 89.88 107 PRO B CA 1
ATOM 1726 C C . PRO B 1 107 ? 8.188 -24.625 -1.182 1 89.88 107 PRO B C 1
ATOM 1728 O O . PRO B 1 107 ? 8.344 -25.828 -1.362 1 89.88 107 PRO B O 1
ATOM 1731 N N . LYS B 1 108 ? 8.898 -23.703 -1.755 1 74.56 108 LYS B N 1
ATOM 1732 C CA . LYS B 1 108 ? 10.227 -24.141 -2.188 1 74.56 108 LYS B CA 1
ATOM 1733 C C . LYS B 1 108 ? 11.07 -24.594 -1.001 1 74.56 108 LYS B C 1
ATOM 1735 O O . LYS B 1 108 ? 11.18 -23.891 0.002 1 74.56 108 LYS B O 1
ATOM 1740 N N . ARG B 1 109 ? 11.352 -25.984 -0.819 1 60.28 109 ARG B N 1
ATOM 1741 C CA . ARG B 1 109 ? 12.188 -26.562 0.226 1 60.28 109 ARG B CA 1
ATOM 1742 C C . ARG B 1 109 ? 13.656 -26.219 0.002 1 60.28 109 ARG B C 1
ATOM 1744 O O . ARG B 1 109 ? 14.086 -26.031 -1.136 1 60.28 109 ARG B O 1
#

Nearest PDB structures (foldseek):
  2f09-assembly1_A  TM=8.180E-01  e=8.964E-08  Escherichia coli K-12
  4mis-assembly1_A  TM=8.297E-01  e=4.876E-04  Brucella abortus bv. 1 str. 9-941
  3f6z-assembly1_B  TM=6.970E-01  e=1.062E-04  Pseudomonas aeruginosa
  5jk2-assembly5_E  TM=4.096E-01  e=1.238E+00  Treponema pallidum subsp. pallidum str. Nichols
  2ftb-assembly1_A  TM=4.585E-01  e=1.539E+00  Ambystoma mexicanum

InterPro domains:
  IPR018660 C-type lysozyme inhibitor [PF09864] (35-96)
  IPR036328 C-type lysozyme inhibitor superfamily [G3DSA:2.40.128.200] (28-109)
  IPR036328 C-type lysozyme inhibitor superfamily [SSF141488] (28-107)